Protein AF-V6SQQ5-F1 (afdb_monomer)

Secondary structure (DSSP, 8-state):
----GGGS-------EEEEETTEEEEES-TTB---SPPEE-EEETTEEE--SSSS-EEEEEEE-SSEEEEEESSSSS--EEEEE-HHHHHHHHHHHTTT-SEEEPBTTB-PEESS-HHHHHHHHHGGG--S-EEEEEEEEEETTTTEEEEEEEEE--S-HHHHHHHHHHHHT-GGGEE-TT-TT-SEEEEEEEEEEEE-SS-EEEEEEE-

Radius of gyration: 19.92 Å; Cα contacts (8 Å, |Δi|>4): 369; chains: 1; bounding box: 41×51×52 Å

Sequence (210 aa):
MKNDTFDKNINNSYLKFTFKGNNLHINNDPTIEDLQAPVLFTMKGKLAKTSRVSESGYMIEKISKDSLILSDSFNSGAKRYFFINNEILKNESLKKNDGKEILITTKYHTPVQRKSISNHVFDKIKNGMDGDFYIEGTIKLNLEEKKVETIILSDDLENKKKLAKITELINKTYDFWDVSGFEKFKIIELPFQLIGTKNEMIRGVRIAFF

Solvent-accessible surface area (backbone atoms only — not comparable to full-atom values): 12064 Å² total; per-residue (Å²): 133,84,78,68,77,87,69,73,75,73,82,69,81,49,75,46,80,46,79,55,90,53,29,38,36,77,42,60,50,63,44,53,60,82,83,60,83,54,47,53,39,48,79,57,88,53,32,42,29,51,46,93,89,49,90,35,35,38,30,54,77,45,78,57,94,57,36,39,33,37,30,45,54,51,93,80,84,56,55,75,47,85,44,67,40,59,69,58,54,31,50,52,53,50,61,78,42,60,97,40,50,61,41,76,41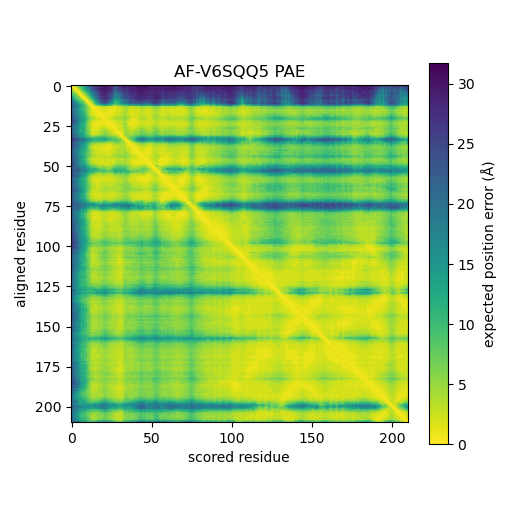,39,67,68,48,54,60,30,34,80,47,63,64,32,58,58,49,32,75,77,41,63,90,76,60,88,46,64,41,47,36,33,32,35,41,34,40,30,64,81,81,63,39,33,48,64,48,79,76,47,66,71,63,89,49,62,69,57,52,52,51,52,44,54,53,57,32,69,42,46,88,24,51,46,59,83,94,47,80,82,34,47,32,41,37,41,41,35,39,38,41,35,44,52,59,99,88,48,74,52,42,46,64,48,73,82

Foldseek 3Di:
DDPPPVPPDPPQPDWDWDDDPQFTQIDSALAADRPDGTQGFDDDPQFGQRDPPDSWGWGFPDDDPFWTWIWTPDDPPIDIDIDTDLVVVQVVQCVVQPPHQEREADSSRDWHFQDDLFVQLCVVCVVVCPFKKKWKWKWKQQPVVLWIAIGTPDIPDPDPVSVVVSRVSSRPCSVRTDCPPVVSHRIYIWIWMWIFHDDPPDTTIDIGTD

Nearest PDB structures (foldseek):
  8gdw-assembly1_BBB  TM=7.266E-01  e=3.117E+00  Synechocystis sp. PCC 6803
  6khj-assembly1_S  TM=5.522E-01  e=2.230E+00  Thermosynechococcus vestitus BP-1
  6hum-assembly1_S  TM=4.868E-01  e=6.810E+00  Thermosynechococcus vestitus BP-1

Mean predicted aligned error: 7.14 Å

Organism: NCBI:txid1341181

pLDDT: mean 86.9, std 14.4, range [26.92, 98.25]

Structure (mmCIF, N/CA/C/O backbone):
data_AF-V6SQQ5-F1
#
_entry.id   AF-V6SQQ5-F1
#
loop_
_atom_site.group_PDB
_atom_site.id
_atom_site.type_symbol
_atom_site.label_atom_id
_atom_site.label_alt_id
_atom_site.label_comp_id
_atom_site.label_asym_id
_atom_site.label_entity_id
_atom_site.label_seq_id
_atom_site.pdbx_PDB_ins_code
_atom_site.Cartn_x
_atom_site.Cartn_y
_atom_site.Cartn_z
_atom_site.occupancy
_atom_site.B_iso_or_equiv
_atom_site.auth_seq_id
_atom_site.auth_comp_id
_atom_site.auth_asym_id
_atom_site.auth_atom_id
_atom_site.pdbx_PDB_model_num
ATOM 1 N N . MET A 1 1 ? 17.555 28.704 4.042 1.00 33.00 1 MET A N 1
ATOM 2 C CA . MET A 1 1 ? 17.111 27.353 3.639 1.00 33.00 1 MET A CA 1
ATOM 3 C C . MET A 1 1 ? 15.972 26.963 4.559 1.00 33.00 1 MET A C 1
ATOM 5 O O . MET A 1 1 ? 16.208 26.792 5.746 1.00 33.00 1 MET A O 1
ATOM 9 N N . LYS A 1 2 ? 14.733 26.973 4.055 1.00 27.17 2 LYS A N 1
ATOM 10 C CA . LYS A 1 2 ? 13.571 26.488 4.807 1.00 27.17 2 LYS A CA 1
ATOM 11 C C . LYS A 1 2 ? 13.636 24.964 4.763 1.00 27.17 2 LYS A C 1
ATOM 13 O O . LYS A 1 2 ? 13.594 24.401 3.676 1.00 27.17 2 LYS A O 1
ATOM 18 N N . ASN A 1 3 ? 13.825 24.336 5.918 1.00 26.92 3 ASN A N 1
ATOM 19 C CA . ASN A 1 3 ? 13.622 22.902 6.061 1.00 26.92 3 ASN A CA 1
ATOM 20 C C . ASN A 1 3 ? 12.135 22.643 5.828 1.00 26.92 3 ASN A C 1
ATOM 22 O O . ASN A 1 3 ? 11.313 23.038 6.655 1.00 26.92 3 ASN A O 1
ATOM 26 N N . ASP A 1 4 ? 11.804 22.032 4.693 1.00 30.97 4 ASP A N 1
ATOM 27 C CA . ASP A 1 4 ? 10.494 21.437 4.475 1.00 30.97 4 ASP A CA 1
ATOM 28 C C . ASP A 1 4 ? 10.287 20.369 5.552 1.00 30.97 4 ASP A C 1
ATOM 30 O O . ASP A 1 4 ? 10.851 19.278 5.521 1.00 30.97 4 ASP A O 1
ATOM 34 N N . THR A 1 5 ? 9.465 20.694 6.544 1.00 35.97 5 THR A N 1
ATOM 35 C CA . THR A 1 5 ? 9.037 19.798 7.626 1.00 35.97 5 THR A CA 1
ATOM 36 C C . THR A 1 5 ? 8.183 18.620 7.138 1.00 35.97 5 THR A C 1
ATOM 38 O O . THR A 1 5 ? 7.781 17.788 7.948 1.00 35.97 5 THR A O 1
ATOM 41 N N . PHE A 1 6 ? 7.961 18.496 5.823 1.00 39.19 6 PHE A N 1
ATOM 42 C CA . PHE A 1 6 ? 7.354 17.328 5.178 1.00 39.19 6 PHE A CA 1
ATOM 43 C C . PHE A 1 6 ? 8.230 16.065 5.240 1.00 39.19 6 PHE A C 1
ATOM 45 O O . PHE A 1 6 ? 7.717 14.969 5.019 1.00 39.19 6 PHE A O 1
ATOM 52 N N . ASP A 1 7 ? 9.514 16.211 5.582 1.00 37.34 7 ASP A N 1
ATOM 53 C CA . ASP A 1 7 ? 10.514 15.138 5.595 1.00 37.34 7 ASP A CA 1
ATOM 54 C C . ASP A 1 7 ? 10.819 14.585 7.000 1.00 37.34 7 ASP A C 1
ATOM 56 O O . ASP A 1 7 ? 11.887 14.025 7.256 1.00 37.34 7 ASP A O 1
ATOM 60 N N . LYS A 1 8 ? 9.877 14.691 7.949 1.00 36.28 8 LYS A N 1
ATOM 61 C CA . LYS A 1 8 ? 9.947 13.877 9.174 1.00 36.28 8 LYS A CA 1
ATOM 62 C C . LYS A 1 8 ? 9.665 12.404 8.832 1.00 36.28 8 LYS A C 1
ATOM 64 O O . LYS A 1 8 ? 8.557 11.916 8.995 1.00 36.28 8 LYS A O 1
ATOM 69 N N . ASN A 1 9 ? 10.707 11.722 8.353 1.00 37.34 9 ASN A N 1
ATOM 70 C CA . ASN A 1 9 ? 10.999 10.293 8.511 1.00 37.34 9 ASN A CA 1
ATOM 71 C C . ASN A 1 9 ? 9.854 9.283 8.290 1.00 37.34 9 ASN A C 1
ATOM 73 O O . ASN A 1 9 ? 9.796 8.266 8.978 1.00 37.34 9 ASN A O 1
ATOM 77 N N . ILE A 1 10 ? 9.017 9.462 7.267 1.00 44.12 10 ILE A N 1
ATOM 78 C CA . ILE A 1 10 ? 8.386 8.294 6.638 1.00 44.12 10 ILE A CA 1
ATOM 79 C C . ILE A 1 10 ? 9.438 7.742 5.684 1.00 44.12 10 ILE A C 1
ATOM 81 O O . ILE A 1 10 ? 9.703 8.331 4.637 1.00 44.12 10 ILE A O 1
ATOM 85 N N . ASN A 1 11 ? 10.098 6.656 6.077 1.00 45.03 11 ASN A N 1
ATOM 86 C CA . ASN A 1 11 ? 11.175 6.029 5.317 1.00 45.03 11 ASN A CA 1
ATOM 87 C C . ASN A 1 11 ? 10.617 5.423 4.008 1.00 45.03 11 ASN A C 1
ATOM 89 O O . ASN A 1 11 ? 10.383 4.218 3.904 1.00 45.03 11 ASN A O 1
ATOM 93 N N . ASN A 1 12 ? 10.387 6.285 3.009 1.00 52.94 12 ASN A N 1
ATOM 94 C CA . ASN A 1 12 ? 9.776 6.034 1.698 1.00 52.94 12 ASN A CA 1
ATOM 95 C C . ASN A 1 12 ? 10.715 5.240 0.761 1.00 52.94 12 ASN A C 1
ATOM 97 O O . ASN A 1 12 ? 10.879 5.538 -0.418 1.00 52.94 12 ASN A O 1
ATOM 101 N N . SER A 1 13 ? 11.352 4.193 1.283 1.00 68.06 13 SER A N 1
ATOM 102 C CA . SER A 1 13 ? 12.234 3.290 0.531 1.00 68.06 13 SER A CA 1
ATOM 103 C C . SER A 1 13 ? 11.472 2.312 -0.375 1.00 68.06 13 SER A C 1
ATOM 105 O O . SER A 1 13 ? 12.064 1.366 -0.896 1.00 68.06 13 SER A O 1
ATOM 107 N N . TYR A 1 14 ? 10.155 2.477 -0.527 1.00 81.81 14 TYR A N 1
ATOM 108 C CA . TYR A 1 14 ? 9.356 1.684 -1.449 1.00 81.81 14 TYR A CA 1
ATOM 109 C C . TYR A 1 14 ? 9.334 2.354 -2.822 1.00 81.81 14 TYR A C 1
ATOM 111 O O . TYR A 1 14 ? 8.895 3.490 -2.974 1.00 81.81 14 TYR A O 1
ATOM 119 N N . LEU A 1 15 ? 9.809 1.626 -3.828 1.00 87.50 15 LEU A N 1
ATOM 120 C CA . LEU A 1 15 ? 9.700 2.001 -5.227 1.00 87.50 15 LEU A CA 1
ATOM 121 C C . LEU A 1 15 ? 9.403 0.739 -6.026 1.00 87.50 15 LEU A C 1
ATOM 123 O O . LEU A 1 15 ? 10.188 -0.210 -6.010 1.00 87.50 15 LEU A O 1
ATOM 127 N N . LYS A 1 16 ? 8.283 0.733 -6.740 1.00 89.38 16 LYS A N 1
ATOM 128 C CA . LYS A 1 16 ? 7.869 -0.375 -7.597 1.00 89.38 16 LYS A CA 1
ATOM 129 C C . LYS A 1 16 ? 7.725 0.108 -9.027 1.00 89.38 16 LYS A C 1
ATOM 131 O O . LYS A 1 16 ? 6.984 1.049 -9.298 1.00 89.38 16 LYS A O 1
ATOM 136 N N . PHE A 1 17 ? 8.422 -0.568 -9.934 1.00 92.12 17 PHE A N 1
ATOM 137 C CA . PHE A 1 17 ? 8.264 -0.401 -11.374 1.00 92.12 17 PHE A CA 1
ATOM 138 C C . PHE A 1 17 ? 7.476 -1.593 -11.911 1.00 92.12 17 PHE A C 1
ATOM 140 O O . PHE A 1 17 ? 7.867 -2.742 -11.702 1.00 92.12 17 PHE A O 1
ATOM 147 N N . THR A 1 18 ? 6.375 -1.325 -12.610 1.00 91.50 18 THR A N 1
ATOM 148 C CA . THR A 1 18 ? 5.572 -2.359 -13.269 1.00 91.50 18 THR A CA 1
ATOM 149 C C . THR A 1 18 ? 5.465 -2.045 -14.754 1.00 91.50 18 THR A C 1
ATOM 151 O O . THR A 1 18 ? 4.825 -1.071 -15.144 1.00 91.50 18 THR A O 1
ATOM 154 N N . PHE A 1 19 ? 6.076 -2.882 -15.588 1.00 90.56 19 PHE A N 1
ATOM 155 C CA . PHE A 1 19 ? 5.985 -2.786 -17.043 1.00 90.56 19 PHE A CA 1
ATOM 156 C C . PHE A 1 19 ? 4.799 -3.636 -17.532 1.00 90.56 19 PHE A C 1
ATOM 158 O O . PHE A 1 19 ? 4.778 -4.847 -17.312 1.00 90.56 19 PHE A O 1
ATOM 165 N N . LYS A 1 20 ? 3.799 -3.015 -18.173 1.00 91.00 20 LYS A N 1
ATOM 166 C CA . LYS A 1 20 ? 2.602 -3.673 -18.736 1.00 91.00 20 LYS A CA 1
ATOM 167 C C . LYS A 1 20 ? 2.359 -3.176 -20.160 1.00 91.00 20 LYS A C 1
ATOM 169 O O . LYS A 1 20 ? 1.910 -2.050 -20.363 1.00 91.00 20 LYS A O 1
ATOM 174 N N . GLY A 1 21 ? 2.653 -4.004 -21.162 1.00 90.94 21 GLY A N 1
ATOM 175 C CA . GLY A 1 21 ? 2.642 -3.555 -22.559 1.00 90.94 21 GLY A CA 1
ATOM 176 C C . GLY A 1 21 ? 3.612 -2.384 -22.752 1.00 90.94 21 GLY A C 1
ATOM 177 O O . GLY A 1 21 ? 4.768 -2.487 -22.353 1.00 90.94 21 GLY A O 1
ATOM 178 N N . ASN A 1 22 ? 3.124 -1.262 -23.289 1.00 92.44 22 ASN A N 1
ATOM 179 C CA . ASN A 1 22 ? 3.910 -0.033 -23.489 1.00 92.44 22 ASN A CA 1
ATOM 180 C C . ASN A 1 22 ? 3.782 0.972 -22.328 1.00 92.44 22 ASN A C 1
ATOM 182 O O . ASN A 1 22 ? 4.084 2.152 -22.495 1.00 92.44 22 ASN A O 1
ATOM 186 N N . ASN A 1 23 ? 3.301 0.527 -21.166 1.00 93.88 23 ASN A N 1
ATOM 187 C CA . ASN A 1 23 ? 3.081 1.362 -19.989 1.00 93.88 23 ASN A CA 1
ATOM 188 C C . ASN A 1 23 ? 4.039 0.980 -18.858 1.00 93.88 23 ASN A C 1
ATOM 190 O O . ASN A 1 23 ? 4.115 -0.186 -18.463 1.00 93.88 23 ASN A O 1
ATOM 194 N N . LEU A 1 24 ? 4.747 1.971 -18.321 1.00 92.56 24 LEU A N 1
ATOM 195 C CA . LEU A 1 24 ? 5.539 1.876 -17.102 1.00 92.56 24 LEU A CA 1
ATOM 196 C C . LEU A 1 24 ? 4.769 2.552 -15.966 1.00 92.56 24 LEU A C 1
ATOM 198 O O . LEU A 1 24 ? 4.594 3.770 -15.953 1.00 92.56 24 LEU A O 1
ATOM 202 N N . HIS A 1 25 ? 4.329 1.756 -15.000 1.00 91.12 25 HIS A N 1
ATOM 203 C CA . HIS A 1 25 ? 3.725 2.242 -13.765 1.00 91.12 25 HIS A CA 1
ATOM 204 C C . HIS A 1 25 ? 4.806 2.369 -12.691 1.00 91.12 25 HIS A C 1
ATOM 206 O O . HIS A 1 25 ? 5.577 1.428 -12.475 1.00 91.12 25 HIS A O 1
ATOM 212 N N . ILE A 1 26 ? 4.863 3.527 -12.034 1.00 89.06 26 ILE A N 1
ATOM 213 C CA . ILE A 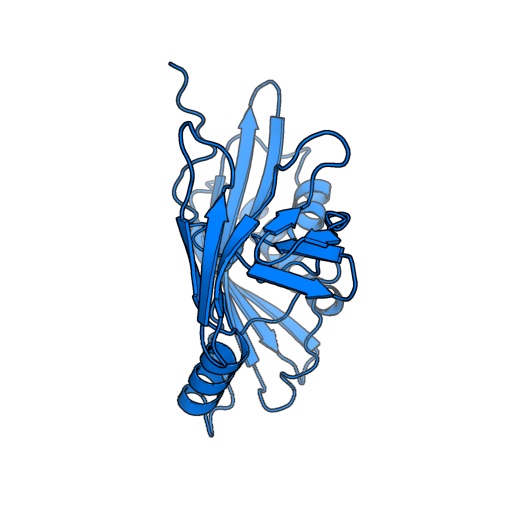1 26 ? 5.809 3.823 -10.958 1.00 89.06 26 ILE A CA 1
ATOM 214 C C . ILE A 1 26 ? 5.002 4.109 -9.698 1.00 89.06 26 ILE A C 1
ATOM 216 O O . ILE A 1 26 ? 4.221 5.058 -9.669 1.00 89.06 26 ILE A O 1
ATOM 220 N N . ASN A 1 27 ? 5.215 3.305 -8.660 1.00 86.88 27 ASN A N 1
ATOM 221 C CA . ASN A 1 27 ? 4.524 3.447 -7.386 1.00 86.88 27 ASN A CA 1
ATOM 222 C C . ASN A 1 27 ? 5.523 3.604 -6.233 1.00 86.88 27 ASN A C 1
ATOM 224 O O . ASN A 1 27 ? 6.541 2.910 -6.185 1.00 86.88 27 ASN A O 1
ATOM 228 N N . ASN A 1 28 ? 5.223 4.521 -5.319 1.00 85.00 28 ASN A N 1
ATOM 229 C CA . ASN A 1 28 ? 6.003 4.828 -4.124 1.00 85.00 28 ASN A CA 1
ATOM 230 C C . ASN A 1 28 ? 5.219 4.613 -2.814 1.00 85.00 28 ASN A C 1
ATOM 232 O O . ASN A 1 28 ? 5.774 4.840 -1.742 1.00 85.00 28 ASN A O 1
ATOM 236 N N . ASP A 1 29 ? 3.972 4.139 -2.893 1.00 83.19 29 ASP A N 1
ATOM 237 C CA . ASP A 1 29 ? 3.142 3.773 -1.749 1.00 83.19 29 ASP A CA 1
ATOM 238 C C . ASP A 1 29 ? 2.637 2.328 -1.918 1.00 83.19 29 ASP A C 1
ATOM 240 O O . ASP A 1 29 ? 1.894 2.031 -2.859 1.00 83.19 29 ASP A O 1
ATOM 244 N N . PRO A 1 30 ? 3.024 1.401 -1.026 1.00 83.69 30 PRO A N 1
ATOM 245 C CA . PRO A 1 30 ? 2.656 -0.006 -1.155 1.00 83.69 30 PRO A CA 1
ATOM 246 C C . PRO A 1 30 ? 1.162 -0.274 -0.933 1.00 83.69 30 PRO A C 1
ATOM 248 O O . PRO A 1 30 ? 0.694 -1.366 -1.248 1.00 83.69 30 PRO A O 1
ATOM 251 N N . THR A 1 31 ? 0.418 0.699 -0.402 1.00 84.19 31 THR A N 1
ATOM 252 C CA . THR A 1 31 ? -1.006 0.576 -0.073 1.00 84.19 31 THR A CA 1
ATOM 253 C C . THR A 1 31 ? -1.915 1.295 -1.054 1.00 84.19 31 THR A C 1
ATOM 255 O O . THR A 1 31 ? -3.114 1.358 -0.820 1.00 84.19 31 THR A O 1
ATOM 258 N N . ILE A 1 32 ? -1.394 1.849 -2.145 1.00 79.88 32 ILE A N 1
ATOM 259 C CA . ILE A 1 32 ? -2.198 2.547 -3.148 1.00 79.88 32 ILE A CA 1
ATOM 260 C C . ILE A 1 32 ? -2.151 1.760 -4.456 1.00 79.88 32 ILE A C 1
ATOM 262 O O . ILE A 1 32 ? -1.079 1.399 -4.943 1.00 79.88 32 ILE A O 1
ATOM 266 N N . GLU A 1 33 ? -3.320 1.500 -5.039 1.00 69.38 33 GLU A N 1
ATOM 267 C CA . GLU A 1 33 ? -3.422 0.941 -6.386 1.00 69.38 33 GLU A CA 1
ATOM 268 C C . GLU A 1 33 ? -3.059 2.025 -7.413 1.00 69.38 33 GLU A C 1
ATOM 270 O O . GLU A 1 33 ? -3.632 3.102 -7.338 1.00 69.38 33 GLU A O 1
ATOM 275 N N . ASP A 1 34 ? -2.090 1.764 -8.308 1.00 61.78 34 ASP A N 1
ATOM 276 C CA . ASP A 1 34 ? -1.475 2.692 -9.289 1.00 61.78 34 ASP A CA 1
ATOM 277 C C . ASP A 1 34 ? -2.367 3.896 -9.698 1.00 61.78 34 ASP A C 1
ATOM 279 O O . ASP A 1 34 ? -3.004 3.890 -10.751 1.00 61.78 34 ASP A O 1
ATOM 283 N N . LEU A 1 35 ? -2.393 4.961 -8.881 1.00 58.66 35 LEU A N 1
ATOM 284 C CA . LEU A 1 35 ? -3.241 6.145 -9.117 1.00 58.66 35 LEU A CA 1
ATOM 285 C C . LEU A 1 35 ? -2.650 7.093 -10.168 1.00 58.66 35 LEU A C 1
ATOM 287 O O . LEU A 1 35 ? -3.318 8.024 -10.619 1.00 58.66 35 LEU A O 1
ATOM 291 N N . GLN A 1 36 ? -1.383 6.898 -10.530 1.00 69.88 36 GLN A N 1
ATOM 292 C CA . GLN A 1 36 ? -0.689 7.739 -11.495 1.00 69.88 36 GLN A CA 1
ATOM 293 C C . GLN A 1 36 ? -0.860 7.180 -12.905 1.00 69.88 36 GLN A C 1
ATOM 295 O O . GLN A 1 36 ? -0.712 5.978 -13.137 1.00 69.88 36 GLN A O 1
ATOM 300 N N . ALA A 1 37 ? -1.134 8.075 -13.859 1.00 83.69 37 ALA A N 1
ATOM 301 C CA . ALA A 1 37 ? -1.133 7.720 -15.270 1.00 83.69 37 ALA A CA 1
ATOM 302 C C . ALA A 1 37 ? 0.228 7.098 -15.629 1.00 83.69 37 ALA A C 1
ATOM 304 O O . ALA A 1 37 ? 1.265 7.673 -15.281 1.00 83.69 37 ALA A O 1
ATOM 305 N N . PRO A 1 38 ? 0.251 5.933 -16.297 1.00 90.69 38 PRO A N 1
ATOM 306 C CA . PRO A 1 38 ? 1.507 5.284 -16.617 1.00 90.69 38 PRO A CA 1
ATOM 307 C C . PRO A 1 38 ? 2.347 6.141 -17.557 1.00 90.69 38 PRO A C 1
ATOM 309 O O . PRO A 1 38 ? 1.841 6.852 -18.428 1.00 90.69 38 PRO A O 1
ATOM 312 N N . VAL A 1 39 ? 3.660 6.001 -17.423 1.00 90.81 39 VAL A N 1
ATOM 313 C CA . VAL A 1 39 ? 4.613 6.566 -18.366 1.00 90.81 39 VAL A CA 1
ATOM 314 C C . VAL A 1 39 ? 4.645 5.664 -19.593 1.00 90.81 39 VAL A C 1
ATOM 316 O O . VAL A 1 39 ? 5.022 4.495 -19.510 1.00 90.81 39 VAL A O 1
ATOM 319 N N . LEU A 1 40 ? 4.253 6.202 -20.746 1.00 93.62 40 LEU A N 1
ATOM 320 C CA . LEU A 1 40 ? 4.413 5.489 -22.009 1.00 93.62 40 LEU A CA 1
ATOM 321 C C . LEU A 1 40 ? 5.899 5.260 -22.280 1.00 93.62 40 LEU A C 1
ATOM 323 O O . LEU A 1 40 ? 6.703 6.187 -22.174 1.00 93.62 40 LEU A O 1
ATOM 327 N N . PHE A 1 41 ? 6.255 4.043 -22.674 1.00 94.31 41 PHE A N 1
ATOM 328 C CA . PHE A 1 41 ? 7.614 3.724 -23.078 1.00 94.31 41 PHE A CA 1
ATOM 329 C C . PHE A 1 41 ? 7.646 2.887 -24.354 1.00 94.31 41 PHE A C 1
ATOM 331 O O . PHE A 1 41 ? 6.688 2.209 -24.722 1.00 94.31 41 PHE A O 1
ATOM 338 N N . THR A 1 42 ? 8.784 2.945 -25.035 1.00 94.19 42 THR A N 1
ATOM 339 C CA . THR A 1 42 ? 9.114 2.076 -26.166 1.00 94.19 42 THR A CA 1
ATOM 340 C C . THR A 1 42 ? 10.490 1.469 -25.945 1.00 94.19 42 THR A C 1
ATOM 342 O O . THR A 1 42 ? 11.345 2.066 -25.290 1.00 94.19 42 THR A O 1
ATOM 345 N N . MET A 1 43 ? 10.714 0.272 -26.479 1.00 93.00 43 MET A N 1
ATOM 346 C CA . MET A 1 43 ? 12.012 -0.388 -26.379 1.00 93.00 43 MET A CA 1
ATOM 347 C C . MET A 1 43 ? 12.888 -0.044 -27.580 1.00 93.00 43 MET A C 1
ATOM 349 O O . MET A 1 43 ? 12.469 -0.195 -28.727 1.00 93.00 43 MET A O 1
ATOM 353 N N . LYS A 1 44 ? 14.132 0.359 -27.316 1.00 91.81 44 LYS A N 1
ATOM 354 C CA . LYS A 1 44 ? 15.190 0.519 -28.319 1.00 91.81 44 LYS A CA 1
ATOM 355 C C . LYS A 1 44 ? 16.451 -0.189 -27.833 1.00 91.81 44 LYS A C 1
ATOM 357 O O . LYS A 1 44 ? 17.266 0.370 -27.100 1.00 91.81 44 LYS A O 1
ATOM 362 N N . GLY A 1 45 ? 16.590 -1.460 -28.203 1.00 91.62 45 GLY A N 1
ATOM 363 C CA . GLY A 1 45 ? 17.619 -2.328 -27.630 1.00 91.62 45 GLY A CA 1
ATOM 364 C C . GLY A 1 45 ? 17.439 -2.446 -26.114 1.00 91.62 45 GLY A C 1
ATOM 365 O O . GLY A 1 45 ? 16.388 -2.876 -25.650 1.00 91.62 45 GLY A O 1
ATOM 366 N N . LYS A 1 46 ? 18.453 -2.033 -25.345 1.00 92.94 46 LYS A N 1
ATOM 367 C CA . LYS A 1 46 ? 18.414 -2.021 -23.872 1.00 92.94 46 LYS A CA 1
ATOM 368 C C . LYS A 1 46 ? 17.776 -0.762 -23.273 1.00 92.94 46 LYS A C 1
ATOM 370 O O . LYS A 1 46 ? 17.601 -0.706 -22.063 1.00 92.94 46 LYS A O 1
ATOM 375 N N . LEU A 1 47 ? 17.424 0.238 -24.080 1.00 93.25 47 LEU A N 1
ATOM 376 C CA . LEU A 1 47 ? 16.797 1.466 -23.597 1.00 93.25 47 LEU A CA 1
ATOM 377 C C . LEU A 1 47 ? 15.270 1.316 -23.566 1.00 93.25 47 LEU A C 1
ATOM 379 O O . LEU A 1 47 ? 14.641 1.174 -24.616 1.00 93.25 47 LEU A O 1
ATOM 383 N N . ALA A 1 48 ? 14.675 1.414 -22.378 1.00 93.88 48 ALA A N 1
ATOM 384 C CA . ALA A 1 48 ? 13.254 1.695 -22.198 1.00 93.88 48 ALA A CA 1
ATOM 385 C C . ALA A 1 48 ? 13.047 3.213 -22.301 1.00 93.88 48 ALA A C 1
ATOM 387 O O . ALA A 1 48 ? 13.154 3.948 -21.317 1.00 93.88 48 ALA A O 1
ATOM 388 N N . LYS A 1 49 ? 12.821 3.690 -23.526 1.00 93.56 49 LYS A N 1
ATOM 389 C CA . LYS A 1 49 ? 12.689 5.110 -23.860 1.00 93.56 49 LYS A CA 1
ATOM 390 C C . LYS A 1 49 ? 11.320 5.616 -23.421 1.00 93.56 49 LYS A C 1
ATOM 392 O O . LYS A 1 49 ? 10.306 5.164 -23.948 1.00 93.56 49 LYS A O 1
ATOM 397 N N . THR A 1 50 ? 11.305 6.569 -22.495 1.00 91.06 50 THR A N 1
ATOM 398 C CA . THR A 1 50 ? 10.084 7.176 -21.935 1.00 91.06 50 THR A CA 1
ATOM 399 C C . THR A 1 50 ? 9.812 8.575 -22.489 1.00 91.06 50 THR A C 1
ATOM 401 O O . THR A 1 50 ? 8.685 9.062 -22.437 1.00 91.06 50 THR A O 1
ATOM 404 N N . SER A 1 51 ? 10.824 9.233 -23.064 1.00 85.12 51 SER A N 1
ATOM 405 C CA . SER A 1 51 ? 10.657 10.519 -23.744 1.00 85.12 51 SER A CA 1
ATOM 406 C C . SER A 1 51 ? 10.280 10.344 -25.209 1.00 85.12 51 SER A C 1
ATOM 408 O O . SER A 1 51 ? 10.781 9.462 -25.906 1.00 85.12 51 SER A O 1
ATOM 410 N N . ARG A 1 52 ? 9.427 11.240 -25.712 1.00 78.12 52 ARG A N 1
ATOM 411 C CA . ARG A 1 52 ? 9.071 11.289 -27.137 1.00 78.12 52 ARG A CA 1
ATOM 412 C C . ARG A 1 52 ? 10.161 11.937 -27.995 1.00 78.12 52 ARG A C 1
ATOM 414 O O . ARG A 1 52 ? 10.345 11.533 -29.137 1.00 78.12 52 ARG A O 1
ATOM 421 N N . VAL A 1 53 ? 10.878 12.921 -27.450 1.00 71.62 53 VAL A N 1
ATOM 422 C CA . VAL A 1 53 ? 11.749 13.836 -28.217 1.00 71.62 53 VAL A CA 1
ATOM 423 C C . VAL A 1 53 ? 13.241 13.549 -28.065 1.00 71.62 53 VAL A C 1
ATOM 425 O O . VAL A 1 53 ? 14.027 13.889 -28.941 1.00 71.62 53 VAL A O 1
ATOM 428 N N . SER A 1 54 ? 13.639 12.891 -26.980 1.00 77.88 54 SER A N 1
ATOM 429 C CA . SER A 1 54 ? 15.033 12.584 -26.652 1.00 77.88 54 SER A CA 1
ATOM 430 C C . SER A 1 54 ? 15.217 11.087 -26.444 1.00 77.88 54 SER A C 1
ATOM 432 O O . SER A 1 54 ? 14.276 10.376 -26.100 1.00 77.88 54 SER A O 1
ATOM 434 N N . GLU A 1 55 ? 16.445 10.594 -26.588 1.00 80.81 55 GLU A N 1
ATOM 435 C CA . GLU A 1 55 ? 16.826 9.226 -26.204 1.00 80.81 55 GLU A CA 1
ATOM 436 C C . GLU A 1 55 ? 16.996 9.109 -24.676 1.00 80.81 55 GLU A C 1
ATOM 438 O O . GLU A 1 55 ? 17.989 8.590 -24.168 1.00 80.81 55 GLU A O 1
ATOM 443 N N . SER A 1 56 ? 16.023 9.643 -23.931 1.00 86.75 56 SER A N 1
ATOM 444 C CA . SER A 1 56 ? 15.991 9.594 -22.475 1.00 86.75 56 SER A CA 1
ATOM 445 C C . SER A 1 56 ? 14.991 8.553 -21.978 1.00 86.75 56 SER A C 1
ATOM 447 O O . SER A 1 56 ? 13.876 8.422 -22.497 1.00 86.75 56 SER A O 1
ATOM 449 N N . GLY A 1 57 ? 15.401 7.819 -20.954 1.00 90.88 57 GLY A N 1
ATOM 450 C CA . GLY A 1 57 ? 14.618 6.780 -20.309 1.00 90.88 57 GLY A CA 1
ATOM 451 C C . GLY A 1 57 ? 15.498 5.955 -19.383 1.00 90.88 57 GLY A C 1
ATOM 452 O O . GLY A 1 57 ? 16.448 6.479 -18.801 1.00 90.88 57 GLY A O 1
ATOM 453 N N . TYR A 1 58 ? 15.197 4.665 -19.286 1.00 93.25 58 TYR A N 1
ATOM 454 C CA . TYR A 1 58 ? 15.917 3.740 -18.416 1.00 93.25 58 TYR A CA 1
ATOM 455 C C . TYR A 1 58 ? 16.722 2.739 -19.238 1.00 93.25 58 TYR A C 1
ATOM 457 O O . TYR A 1 58 ? 16.171 2.005 -20.059 1.00 93.25 58 TYR A O 1
ATOM 465 N N . MET A 1 59 ? 18.031 2.697 -19.018 1.00 93.56 59 MET A N 1
ATOM 466 C CA . MET A 1 59 ? 18.907 1.685 -19.586 1.00 93.56 59 MET A CA 1
ATOM 467 C C . MET A 1 59 ? 18.816 0.403 -18.759 1.00 93.56 59 MET A C 1
ATOM 469 O O . MET A 1 59 ? 19.076 0.410 -17.558 1.00 93.56 59 MET A O 1
ATOM 473 N N . ILE A 1 60 ? 18.471 -0.708 -19.404 1.00 94.69 60 ILE A N 1
ATOM 474 C CA . ILE A 1 60 ? 18.465 -2.036 -18.794 1.00 94.69 60 ILE A CA 1
ATOM 475 C C . ILE A 1 60 ? 19.889 -2.578 -18.813 1.00 94.69 60 ILE A C 1
ATOM 477 O O . ILE A 1 60 ? 20.405 -3.004 -19.847 1.00 94.69 60 ILE A O 1
ATOM 481 N N . GLU A 1 61 ? 20.525 -2.597 -17.651 1.00 94.44 61 GLU A N 1
ATOM 482 C CA . GLU A 1 61 ? 21.879 -3.128 -17.515 1.00 94.44 61 GLU A CA 1
ATOM 483 C C . GLU A 1 61 ? 21.862 -4.644 -17.335 1.00 94.44 61 GLU A C 1
ATOM 485 O O . GLU A 1 61 ? 22.634 -5.366 -17.973 1.00 94.44 61 GLU A O 1
ATOM 490 N N . LYS A 1 62 ? 20.949 -5.125 -16.484 1.00 95.25 62 LYS A N 1
ATOM 491 C CA . LYS A 1 62 ? 20.770 -6.540 -16.161 1.00 95.25 62 LYS A CA 1
ATOM 492 C C . LYS A 1 62 ? 19.299 -6.835 -15.912 1.00 95.25 62 LYS A C 1
ATOM 494 O O . LYS A 1 62 ? 18.637 -6.100 -15.187 1.00 95.25 62 LYS A O 1
ATOM 499 N N . ILE A 1 63 ? 18.826 -7.948 -16.459 1.00 94.50 63 ILE A N 1
ATOM 500 C CA . ILE A 1 63 ? 17.517 -8.521 -16.157 1.00 94.50 63 ILE A CA 1
ATOM 501 C C . ILE A 1 63 ? 17.689 -10.013 -15.881 1.00 94.50 63 ILE A C 1
ATOM 503 O O . ILE A 1 63 ? 18.375 -10.719 -16.622 1.00 94.50 63 ILE A O 1
ATOM 507 N N . SER A 1 64 ? 17.102 -10.482 -14.790 1.00 94.56 64 SER A N 1
ATOM 508 C CA . SER A 1 64 ? 17.036 -11.892 -14.418 1.00 94.56 64 SER A CA 1
ATOM 509 C C . SER A 1 64 ? 15.647 -12.212 -13.870 1.00 94.56 64 SER A C 1
ATOM 511 O O . SER A 1 64 ? 14.792 -11.337 -13.745 1.00 94.56 64 SER A O 1
ATOM 513 N N . LYS A 1 65 ? 15.397 -13.484 -13.547 1.00 91.81 65 LYS A N 1
ATOM 514 C CA . LYS A 1 65 ? 14.114 -13.919 -12.970 1.00 91.81 65 LYS A CA 1
ATOM 515 C C . LYS A 1 65 ? 13.787 -13.195 -11.654 1.00 91.81 65 LYS A C 1
ATOM 517 O O . LYS A 1 65 ? 12.620 -12.978 -11.333 1.00 91.81 65 LYS A O 1
ATOM 522 N N . ASP A 1 66 ? 14.818 -12.859 -10.893 1.00 94.19 66 ASP A N 1
ATOM 523 C CA . ASP A 1 66 ? 14.765 -12.340 -9.531 1.00 94.19 66 ASP A CA 1
ATOM 524 C C . ASP A 1 66 ? 15.105 -10.852 -9.409 1.00 94.19 66 ASP A C 1
ATOM 526 O O . ASP A 1 66 ? 14.732 -10.242 -8.408 1.00 94.19 66 ASP A O 1
ATOM 530 N N . SER A 1 67 ? 15.774 -10.249 -10.397 1.00 94.44 67 SER A N 1
ATOM 531 C CA . SER A 1 67 ? 16.264 -8.874 -10.282 1.00 94.44 67 SER A CA 1
ATOM 532 C C . SER A 1 67 ? 16.241 -8.094 -11.594 1.00 94.44 67 SER A C 1
ATOM 534 O O . SER A 1 67 ? 16.317 -8.656 -12.690 1.00 94.44 67 SER A O 1
ATOM 536 N N . LEU A 1 68 ? 16.179 -6.771 -11.465 1.00 95.75 68 LEU A N 1
ATOM 537 C CA . LEU A 1 68 ? 16.313 -5.822 -12.564 1.00 95.75 68 LEU A CA 1
ATOM 538 C C . LEU A 1 68 ? 17.230 -4.677 -12.121 1.00 95.75 68 LEU A C 1
ATOM 540 O O . LEU A 1 68 ? 17.004 -4.068 -11.077 1.00 95.75 68 LEU A O 1
ATOM 544 N N . ILE A 1 69 ? 18.252 -4.377 -12.922 1.00 95.69 69 ILE A N 1
ATOM 545 C CA . ILE A 1 69 ? 19.140 -3.231 -12.710 1.00 95.69 69 ILE A CA 1
ATOM 546 C C . ILE A 1 69 ? 18.920 -2.239 -13.843 1.00 95.69 69 ILE A C 1
ATOM 548 O O . ILE A 1 69 ? 19.132 -2.574 -15.015 1.00 95.69 69 ILE A O 1
ATOM 552 N N . LEU A 1 70 ? 18.501 -1.030 -13.472 1.00 94.50 70 LEU A N 1
ATOM 553 C CA . LEU A 1 70 ? 18.290 0.084 -14.389 1.00 94.50 70 LEU A CA 1
ATOM 554 C C . LEU A 1 70 ? 19.238 1.231 -14.059 1.00 94.50 70 LEU A C 1
ATOM 556 O O . LEU A 1 70 ? 19.537 1.469 -12.890 1.00 94.50 70 LEU A O 1
ATOM 560 N N . SER A 1 71 ? 19.628 1.994 -15.069 1.00 92.62 71 SER A N 1
ATOM 561 C CA . SER A 1 71 ? 20.205 3.326 -14.889 1.00 92.62 71 SER A CA 1
ATOM 562 C C . SER A 1 71 ? 19.458 4.364 -15.708 1.00 92.62 71 SER A C 1
ATOM 564 O O . SER A 1 71 ? 18.903 4.063 -16.766 1.00 92.62 71 SER A O 1
ATOM 566 N N . ASP A 1 72 ? 19.432 5.595 -15.214 1.00 90.25 72 ASP A N 1
ATOM 567 C CA . ASP A 1 72 ? 19.003 6.735 -16.015 1.00 90.25 72 ASP A CA 1
ATOM 568 C C . ASP A 1 72 ? 19.922 6.895 -17.236 1.00 90.25 72 ASP A C 1
ATOM 570 O O . ASP A 1 72 ? 21.144 6.802 -17.122 1.00 90.25 72 ASP A O 1
ATOM 574 N N . SER A 1 73 ? 19.354 7.159 -18.415 1.00 82.88 73 SER A N 1
ATOM 575 C CA . SER A 1 73 ? 20.138 7.243 -19.657 1.00 82.88 73 SER A CA 1
ATOM 576 C C . SER A 1 73 ? 20.788 8.612 -19.932 1.00 82.88 73 SER A C 1
ATOM 578 O O . SER A 1 73 ? 21.309 8.820 -21.027 1.00 82.88 73 SER A O 1
ATOM 580 N N . PHE A 1 74 ? 20.758 9.559 -18.985 1.00 79.12 74 PHE A N 1
ATOM 581 C CA . PHE A 1 74 ? 21.341 10.903 -19.132 1.00 79.12 74 PHE A CA 1
ATOM 582 C C . PHE A 1 74 ? 22.635 11.078 -18.317 1.00 79.12 74 PHE A C 1
ATOM 584 O O . PHE A 1 74 ? 22.773 10.541 -17.227 1.00 79.12 74 PHE A O 1
ATOM 591 N N . ASN A 1 75 ? 23.590 11.858 -18.837 1.00 60.00 75 ASN A N 1
ATOM 592 C CA . ASN A 1 75 ? 24.976 11.881 -18.338 1.00 60.00 75 ASN A CA 1
ATOM 593 C C . ASN A 1 75 ? 25.195 12.578 -16.980 1.00 60.00 75 ASN A C 1
ATOM 595 O O . ASN A 1 75 ? 26.167 12.268 -16.296 1.00 60.00 75 ASN A O 1
ATOM 599 N N . SER A 1 76 ? 24.350 13.527 -16.571 1.00 59.91 76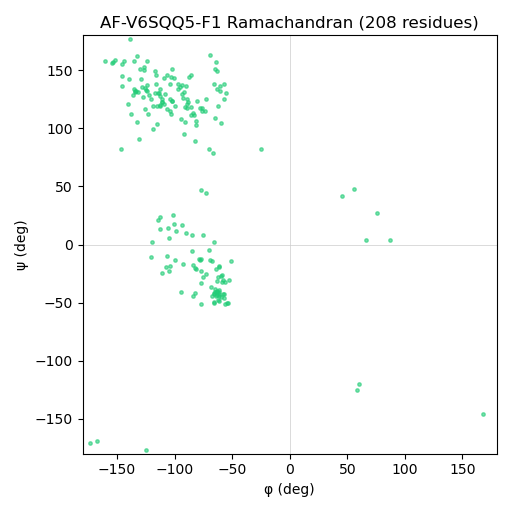 SER A N 1
ATOM 600 C CA . SER A 1 76 ? 24.540 14.281 -15.321 1.00 59.91 76 SER A CA 1
ATOM 601 C C . SER A 1 76 ? 23.593 13.795 -14.223 1.00 59.91 76 SER A C 1
ATOM 603 O O . SER A 1 76 ? 22.384 13.985 -14.336 1.00 59.91 76 SER A O 1
ATOM 605 N N . GLY A 1 77 ? 24.131 13.220 -13.143 1.00 61.28 77 GLY A N 1
ATOM 606 C CA . GLY A 1 77 ? 23.334 12.826 -11.972 1.00 61.28 77 GLY A CA 1
ATOM 607 C C . GLY A 1 77 ? 22.498 11.554 -12.156 1.00 61.28 77 GLY A C 1
ATOM 608 O O . GLY A 1 77 ? 21.468 11.416 -11.500 1.00 61.28 77 GLY A O 1
ATOM 609 N N . ALA A 1 78 ? 22.928 10.645 -13.039 1.00 79.06 78 ALA A N 1
ATOM 610 C CA . ALA A 1 78 ? 22.238 9.388 -13.311 1.00 79.06 78 ALA A CA 1
ATOM 611 C C . ALA A 1 78 ? 22.055 8.552 -12.038 1.00 79.06 78 ALA A C 1
ATOM 613 O O . ALA A 1 78 ? 23.028 8.230 -11.346 1.00 79.06 78 ALA A O 1
ATOM 614 N N . LYS A 1 79 ? 20.814 8.164 -11.739 1.00 88.19 79 LYS A N 1
ATOM 615 C CA . LYS A 1 79 ? 20.529 7.197 -10.681 1.00 88.19 79 LYS A CA 1
ATOM 616 C C . LYS A 1 79 ? 20.629 5.787 -11.236 1.00 88.19 79 LYS A C 1
ATOM 618 O O . LYS A 1 79 ? 20.277 5.515 -12.384 1.00 88.19 79 LYS A O 1
ATOM 623 N N . ARG A 1 80 ? 21.093 4.880 -10.382 1.00 91.62 80 ARG A N 1
ATOM 624 C CA . ARG A 1 80 ? 21.083 3.442 -10.631 1.00 91.62 80 ARG A CA 1
ATOM 625 C C . ARG A 1 80 ? 20.129 2.784 -9.649 1.00 91.62 80 ARG A C 1
ATOM 627 O O . ARG A 1 80 ? 20.203 3.033 -8.447 1.00 91.62 80 ARG A O 1
ATOM 634 N N . TYR A 1 81 ? 19.242 1.955 -10.170 1.00 93.00 81 TYR A N 1
ATOM 635 C CA . TYR A 1 81 ? 18.183 1.297 -9.427 1.00 93.00 81 TYR A CA 1
ATOM 636 C C . TYR A 1 81 ? 18.435 -0.204 -9.384 1.00 93.00 81 TYR A C 1
ATOM 638 O O . TYR A 1 81 ? 18.716 -0.822 -10.412 1.00 93.00 81 TYR A O 1
ATOM 646 N N . PHE A 1 82 ? 18.287 -0.785 -8.196 1.00 93.94 82 PHE A N 1
ATOM 647 C CA . PHE A 1 82 ? 18.386 -2.221 -7.962 1.00 93.94 82 PHE A CA 1
ATOM 648 C C . PHE A 1 82 ? 17.020 -2.725 -7.513 1.00 93.94 82 PHE A C 1
ATOM 650 O O . PHE A 1 82 ? 16.610 -2.503 -6.375 1.00 93.94 82 PHE A O 1
ATOM 657 N N . PHE A 1 83 ? 16.304 -3.376 -8.422 1.00 93.81 83 PHE A N 1
ATOM 658 C CA . PHE A 1 83 ? 14.986 -3.931 -8.154 1.00 93.81 83 PHE A CA 1
ATOM 659 C C . PHE A 1 83 ? 15.068 -5.433 -7.903 1.00 93.81 83 PHE A C 1
ATOM 661 O O . PHE A 1 83 ? 15.820 -6.152 -8.565 1.00 93.81 83 PHE A O 1
ATOM 668 N N . ILE A 1 84 ? 14.231 -5.895 -6.979 1.00 92.56 84 ILE A N 1
ATOM 669 C CA . ILE A 1 84 ? 13.976 -7.309 -6.701 1.00 92.56 84 ILE A CA 1
ATOM 670 C C . ILE A 1 84 ? 12.563 -7.630 -7.186 1.00 92.56 84 ILE A C 1
ATOM 672 O O . ILE A 1 84 ? 11.652 -6.809 -7.067 1.00 92.56 84 ILE A O 1
ATOM 676 N N . ASN A 1 85 ? 12.371 -8.828 -7.730 1.00 92.00 85 ASN A N 1
ATOM 677 C CA . ASN A 1 85 ? 11.057 -9.305 -8.131 1.00 92.00 85 ASN A CA 1
ATOM 678 C C . ASN A 1 85 ? 10.123 -9.408 -6.908 1.00 92.00 85 ASN A C 1
ATOM 680 O O . ASN A 1 85 ? 10.380 -10.174 -5.978 1.00 92.00 85 ASN A O 1
ATOM 684 N N . ASN A 1 86 ? 9.016 -8.660 -6.933 1.00 88.69 86 ASN A N 1
ATOM 685 C CA . ASN A 1 86 ? 8.057 -8.576 -5.830 1.00 88.69 86 ASN A CA 1
ATOM 686 C C . ASN A 1 86 ? 7.461 -9.938 -5.432 1.00 88.69 86 ASN A C 1
ATOM 688 O O . ASN A 1 86 ? 7.167 -10.154 -4.260 1.00 88.69 86 ASN A O 1
ATOM 692 N N . GLU A 1 87 ? 7.324 -10.875 -6.375 1.00 88.50 87 GLU A N 1
ATOM 693 C CA . GLU A 1 87 ? 6.811 -12.219 -6.082 1.00 88.50 87 GLU A CA 1
ATOM 694 C C . GLU A 1 87 ? 7.722 -12.995 -5.123 1.00 88.50 87 GLU A C 1
ATOM 696 O O . GLU A 1 87 ? 7.243 -13.790 -4.317 1.00 88.50 87 GLU A O 1
ATOM 701 N N . ILE A 1 88 ? 9.036 -12.752 -5.156 1.00 90.50 88 ILE A N 1
ATOM 702 C CA . ILE A 1 88 ? 9.977 -13.383 -4.220 1.00 90.50 88 ILE A CA 1
ATOM 703 C C . ILE A 1 88 ? 9.697 -12.886 -2.801 1.00 90.50 88 ILE A C 1
ATOM 705 O O . ILE A 1 88 ? 9.480 -13.694 -1.900 1.00 90.50 88 ILE A O 1
ATOM 709 N N . LEU A 1 89 ? 9.598 -11.566 -2.626 1.00 88.19 89 LEU A N 1
ATOM 710 C CA . LEU A 1 89 ? 9.339 -10.933 -1.329 1.00 88.19 89 LEU A CA 1
ATOM 711 C C . LEU A 1 89 ? 7.964 -11.327 -0.766 1.00 88.19 89 LEU A C 1
ATOM 713 O O . LEU A 1 89 ? 7.834 -11.616 0.427 1.00 88.19 89 LEU A O 1
ATOM 717 N N . LYS A 1 90 ? 6.944 -11.411 -1.629 1.00 87.38 90 LYS A N 1
ATOM 718 C CA . LYS A 1 90 ? 5.611 -11.897 -1.255 1.00 87.38 90 LYS A CA 1
ATOM 719 C C . LYS A 1 90 ? 5.664 -13.348 -0.774 1.00 87.38 90 LYS A C 1
ATOM 721 O O . LYS A 1 90 ? 5.145 -13.656 0.296 1.00 87.38 90 LYS A O 1
ATOM 726 N N . ASN A 1 91 ? 6.326 -14.233 -1.518 1.00 88.06 91 ASN A N 1
ATOM 727 C CA . ASN A 1 91 ? 6.446 -15.644 -1.150 1.00 88.06 91 ASN A CA 1
ATOM 728 C C . ASN A 1 91 ? 7.239 -15.852 0.146 1.00 88.06 91 ASN A C 1
ATOM 730 O O . ASN A 1 91 ? 6.871 -16.696 0.961 1.00 88.06 91 ASN A O 1
ATOM 734 N N . GLU A 1 92 ? 8.296 -15.075 0.377 1.00 88.94 92 GLU A N 1
ATOM 735 C CA . GLU A 1 92 ? 9.022 -15.085 1.649 1.00 88.94 92 GLU A CA 1
ATOM 736 C C . GLU A 1 92 ? 8.130 -14.660 2.819 1.00 88.94 92 GLU A C 1
ATOM 738 O O . GLU A 1 92 ? 8.126 -15.319 3.860 1.00 88.94 92 GLU A O 1
ATOM 743 N N . SER A 1 93 ? 7.335 -13.601 2.642 1.00 86.94 93 SER A N 1
ATOM 744 C CA . SER A 1 93 ? 6.357 -13.165 3.643 1.00 86.94 93 SER A CA 1
ATOM 745 C C . SER A 1 93 ? 5.300 -14.240 3.913 1.00 86.94 93 SER A C 1
ATOM 747 O O . SER A 1 93 ? 4.995 -14.533 5.070 1.00 86.94 93 SER A O 1
ATOM 749 N N . LEU A 1 94 ? 4.789 -14.898 2.867 1.00 87.00 94 LEU A N 1
ATOM 750 C CA . LEU A 1 94 ? 3.816 -15.982 3.004 1.00 87.00 94 LEU A CA 1
ATOM 751 C C . LEU A 1 94 ? 4.386 -17.184 3.761 1.00 87.00 94 LEU A C 1
ATOM 753 O O . LEU A 1 94 ? 3.680 -17.723 4.607 1.00 87.00 94 LEU A O 1
ATOM 757 N N . LYS A 1 95 ? 5.644 -17.567 3.502 1.00 88.62 95 LYS A N 1
ATOM 758 C CA . LYS A 1 95 ? 6.338 -18.650 4.221 1.00 88.62 95 LYS A C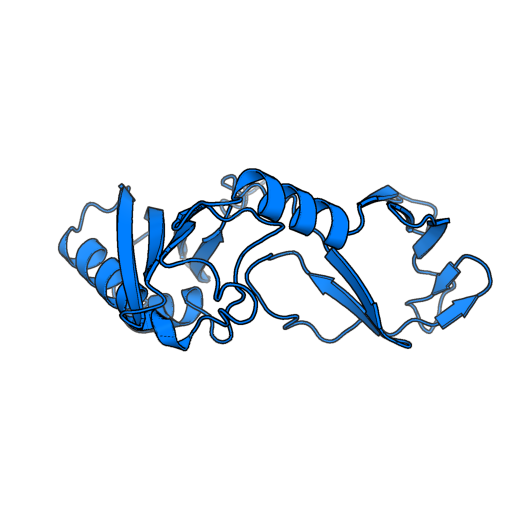A 1
ATOM 759 C C . LYS A 1 95 ? 6.572 -18.311 5.693 1.00 88.62 95 LYS A C 1
ATOM 761 O O . LYS A 1 95 ? 6.361 -19.152 6.556 1.00 88.62 95 LYS A O 1
ATOM 766 N N . LYS A 1 96 ? 6.970 -17.071 6.003 1.00 87.69 96 LYS A N 1
ATOM 767 C CA . LYS A 1 96 ? 7.160 -16.599 7.392 1.00 87.69 96 LYS A CA 1
ATOM 768 C C . LYS A 1 96 ? 5.865 -16.576 8.210 1.00 87.69 96 LYS A C 1
ATOM 770 O O . LYS A 1 96 ? 5.911 -16.542 9.443 1.00 87.69 96 LYS A O 1
ATOM 775 N N . ASN A 1 97 ? 4.725 -16.548 7.528 1.00 86.50 97 ASN A N 1
ATOM 776 C CA . ASN A 1 97 ? 3.397 -16.516 8.128 1.00 86.50 97 ASN A CA 1
ATOM 777 C C . ASN A 1 97 ? 2.596 -17.787 7.831 1.00 86.50 97 ASN A C 1
ATOM 779 O O . ASN A 1 97 ? 1.369 -17.769 7.892 1.00 86.50 97 ASN A O 1
ATOM 783 N N . ASP A 1 98 ? 3.275 -18.882 7.490 1.00 87.19 98 ASP A N 1
ATOM 784 C CA . ASP A 1 98 ? 2.609 -20.160 7.292 1.00 87.19 98 ASP A CA 1
ATOM 785 C C . ASP A 1 98 ? 2.020 -20.680 8.611 1.00 87.19 98 ASP A C 1
ATOM 787 O O . ASP A 1 98 ? 2.615 -20.517 9.677 1.00 87.19 98 ASP A O 1
ATOM 791 N N . GLY A 1 99 ? 0.806 -21.230 8.542 1.00 88.00 99 GLY A N 1
ATOM 792 C CA . GLY A 1 99 ? 0.036 -21.669 9.711 1.00 88.00 99 GLY A CA 1
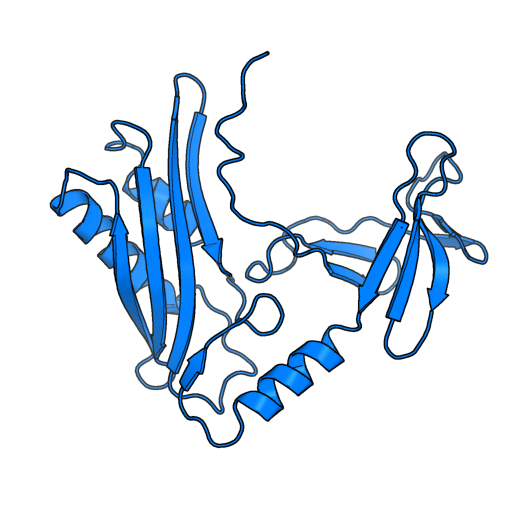ATOM 793 C C . GLY A 1 99 ? -0.433 -20.562 10.671 1.00 88.00 99 GLY A C 1
ATOM 794 O O . GLY A 1 99 ? -1.025 -20.882 11.700 1.00 88.00 99 GLY A O 1
ATOM 795 N N . LYS A 1 100 ? -0.194 -19.275 10.379 1.00 92.25 100 LYS A N 1
ATOM 796 C CA . LYS A 1 100 ? -0.644 -18.160 11.229 1.00 92.25 100 LYS A CA 1
ATOM 797 C C . LYS A 1 100 ? -1.996 -17.621 10.780 1.00 92.25 100 LYS A C 1
ATOM 799 O O . LYS A 1 100 ? -2.205 -17.362 9.599 1.00 92.25 100 LYS A O 1
ATOM 804 N N . GLU A 1 101 ? -2.869 -17.351 11.747 1.00 94.19 101 GLU A N 1
ATOM 805 C CA . GLU A 1 101 ? -4.155 -16.684 11.501 1.00 94.19 101 GLU A CA 1
ATOM 806 C C . GLU A 1 101 ? -4.019 -15.157 11.387 1.00 94.19 101 GLU A C 1
ATOM 808 O O . GLU A 1 101 ? -4.882 -14.504 10.802 1.00 94.19 101 GLU A O 1
ATOM 813 N N . ILE A 1 102 ? -2.938 -14.585 11.930 1.00 93.88 102 ILE A N 1
ATOM 814 C CA . ILE A 1 102 ? -2.666 -13.145 11.922 1.00 93.88 102 ILE A CA 1
ATOM 815 C C . ILE A 1 102 ? -1.480 -12.863 11.001 1.00 93.88 102 ILE A C 1
ATOM 817 O O . ILE A 1 102 ? -0.394 -13.421 11.184 1.00 93.88 102 ILE A O 1
ATOM 821 N N . LEU A 1 103 ? -1.684 -11.969 10.035 1.00 93.38 103 LEU A N 1
ATOM 822 C CA . LEU A 1 103 ? -0.627 -11.423 9.196 1.00 93.38 103 LEU A CA 1
ATOM 823 C C . LEU A 1 103 ? -0.220 -10.045 9.710 1.00 93.38 103 LEU A C 1
ATOM 825 O O . LEU A 1 103 ? -1.012 -9.113 9.642 1.00 93.38 103 LEU A O 1
ATOM 829 N N . ILE A 1 104 ? 1.041 -9.887 10.104 1.00 89.31 104 ILE A N 1
ATOM 830 C CA . ILE A 1 104 ? 1.652 -8.558 10.210 1.00 89.31 104 ILE A CA 1
ATOM 831 C C . ILE A 1 104 ? 2.182 -8.201 8.824 1.00 89.31 104 ILE A C 1
ATOM 833 O O . ILE A 1 104 ? 3.007 -8.928 8.257 1.00 89.31 104 ILE A O 1
ATOM 837 N N . THR A 1 105 ? 1.647 -7.128 8.249 1.00 88.19 105 THR A N 1
ATOM 838 C CA . THR A 1 105 ? 1.993 -6.716 6.888 1.00 88.19 105 THR A CA 1
ATOM 839 C C . THR A 1 105 ? 3.419 -6.193 6.797 1.00 88.19 105 THR A C 1
ATOM 841 O O . THR A 1 105 ? 4.079 -5.885 7.784 1.00 88.19 105 THR A O 1
ATOM 844 N N . THR A 1 106 ? 3.913 -6.138 5.566 1.00 84.19 106 THR A N 1
ATOM 845 C CA . THR A 1 106 ? 5.135 -5.406 5.225 1.00 84.19 106 THR A CA 1
ATOM 846 C C . THR A 1 106 ? 4.841 -4.572 3.990 1.00 84.19 106 THR A C 1
ATOM 848 O O . THR A 1 106 ? 3.946 -4.930 3.217 1.00 84.19 106 THR A O 1
ATOM 851 N N . LYS A 1 107 ? 5.663 -3.564 3.692 1.00 80.44 107 LYS A N 1
ATOM 852 C CA . LYS A 1 107 ? 5.590 -2.826 2.413 1.00 80.44 107 LYS A CA 1
ATOM 853 C C . LYS A 1 107 ? 5.582 -3.682 1.128 1.00 80.44 107 LYS A C 1
ATOM 855 O O . LYS A 1 107 ? 5.278 -3.167 0.062 1.00 80.44 107 LYS A O 1
ATOM 860 N N . TYR A 1 108 ? 5.921 -4.972 1.179 1.00 82.38 108 TYR A N 1
ATOM 861 C CA . TYR A 1 108 ? 5.905 -5.866 0.006 1.00 82.38 108 TYR A CA 1
ATOM 862 C C . TYR A 1 108 ? 4.744 -6.871 0.006 1.00 82.38 108 TYR A C 1
ATOM 864 O O . TYR A 1 108 ? 4.509 -7.556 -0.989 1.00 82.38 108 TYR A O 1
ATOM 872 N N . HIS A 1 109 ? 4.023 -6.978 1.121 1.00 87.75 109 HIS A N 1
ATOM 873 C CA . HIS A 1 109 ? 2.891 -7.879 1.301 1.00 87.75 109 HIS A CA 1
ATOM 874 C C . HIS A 1 109 ? 1.879 -7.207 2.233 1.00 87.75 109 HIS A C 1
ATOM 876 O O . HIS A 1 109 ? 1.891 -7.420 3.447 1.00 87.75 109 HIS A O 1
ATOM 882 N N . THR A 1 110 ? 1.062 -6.340 1.642 1.00 90.69 110 THR A N 1
ATOM 883 C CA . THR A 1 110 ? 0.037 -5.537 2.312 1.00 90.69 110 THR A CA 1
ATOM 884 C C . THR A 1 110 ? -1.164 -5.374 1.372 1.00 90.69 110 THR A C 1
ATOM 886 O O . THR A 1 110 ? -0.955 -5.364 0.151 1.00 90.69 110 THR A O 1
ATOM 889 N N . PRO A 1 111 ? -2.409 -5.332 1.878 1.00 92.81 111 PRO A N 1
ATOM 890 C CA . PRO A 1 111 ? -3.571 -5.016 1.057 1.00 92.81 111 PRO A CA 1
ATOM 891 C C . PRO A 1 111 ? -3.489 -3.584 0.516 1.00 92.81 111 PRO A C 1
ATOM 893 O O . PRO A 1 111 ? -2.810 -2.718 1.072 1.00 92.81 111 PRO A O 1
ATOM 896 N N . VAL A 1 112 ? -4.198 -3.334 -0.582 1.00 91.81 112 VAL A N 1
ATOM 897 C CA . VAL A 1 112 ? -4.233 -2.016 -1.230 1.00 91.81 112 VAL A CA 1
ATOM 898 C C . VAL A 1 112 ? -5.528 -1.283 -0.903 1.00 91.81 112 VAL A C 1
ATOM 900 O O . VAL A 1 112 ? -6.569 -1.889 -0.671 1.00 91.81 112 VAL A O 1
ATOM 903 N N . GLN A 1 113 ? -5.475 0.039 -0.892 1.00 91.56 113 GLN A N 1
ATOM 904 C CA . GLN A 1 113 ? -6.609 0.922 -0.694 1.00 91.56 113 GLN A CA 1
ATOM 905 C C . GLN A 1 113 ? -7.265 1.234 -2.043 1.00 91.56 113 GLN A C 1
ATOM 907 O O . GLN A 1 113 ? -6.647 1.817 -2.932 1.00 91.56 113 GLN A O 1
ATOM 912 N N . ARG A 1 114 ? -8.557 0.930 -2.156 1.00 90.69 114 ARG A N 1
ATOM 913 C CA . ARG A 1 114 ? -9.460 1.380 -3.227 1.00 90.69 114 ARG A CA 1
ATOM 914 C C . ARG A 1 114 ? -9.903 2.833 -3.041 1.00 90.69 114 ARG A C 1
ATOM 916 O O . ARG A 1 114 ? -10.335 3.484 -3.989 1.00 90.69 114 ARG A O 1
ATOM 923 N N . LYS A 1 115 ? -9.847 3.342 -1.806 1.00 90.88 115 LYS A N 1
ATOM 924 C CA . LYS A 1 115 ? -10.191 4.723 -1.437 1.00 90.88 115 LYS A CA 1
ATOM 925 C C . LYS A 1 115 ? -9.186 5.245 -0.414 1.00 90.88 115 LYS A C 1
ATOM 927 O O . LYS A 1 115 ? -8.785 4.519 0.485 1.00 90.88 115 LYS A O 1
ATOM 932 N N . SER A 1 116 ? -8.818 6.520 -0.518 1.00 90.88 116 SER A N 1
ATOM 933 C CA . SER A 1 116 ? -7.820 7.126 0.371 1.00 90.88 116 SER A CA 1
ATOM 934 C C . SER A 1 116 ? -8.370 7.366 1.781 1.00 90.88 116 SER A C 1
ATOM 936 O O . SER A 1 116 ? -9.234 8.228 1.983 1.00 90.88 116 SER A O 1
ATOM 938 N N . ILE A 1 117 ? -7.809 6.663 2.771 1.00 93.62 117 ILE A N 1
ATOM 939 C CA . ILE A 1 117 ? -8.068 6.920 4.198 1.00 93.62 117 ILE A CA 1
ATOM 940 C C . ILE A 1 117 ? -7.618 8.337 4.577 1.00 93.62 117 ILE A C 1
ATOM 942 O O . ILE A 1 117 ? -8.332 9.036 5.295 1.00 93.62 117 ILE A O 1
ATOM 946 N N . SER A 1 118 ? -6.483 8.796 4.036 1.00 92.56 118 SER A N 1
ATOM 947 C CA . SER A 1 118 ? -5.960 10.153 4.266 1.00 92.56 118 SER A CA 1
ATOM 948 C C . SER A 1 118 ? -6.990 11.224 3.916 1.00 92.56 118 SER A C 1
ATOM 950 O O . SER A 1 118 ? -7.293 12.087 4.741 1.00 92.56 118 SER A O 1
ATOM 952 N N . ASN A 1 119 ? -7.583 11.130 2.721 1.00 92.50 119 ASN A N 1
ATOM 953 C CA . ASN A 1 119 ? -8.591 12.087 2.265 1.00 92.50 119 ASN A CA 1
ATOM 954 C C . ASN A 1 119 ? -9.860 12.002 3.120 1.00 92.50 119 ASN A C 1
ATOM 956 O O . ASN A 1 119 ? -10.394 13.031 3.528 1.00 92.50 119 ASN A O 1
ATOM 960 N N . HIS A 1 120 ? -10.308 10.786 3.451 1.00 95.06 120 HIS A N 1
ATOM 961 C CA . HIS A 1 120 ? -11.480 10.579 4.300 1.00 95.06 120 HIS A CA 1
ATOM 962 C C . HIS A 1 120 ? -11.326 11.215 5.684 1.00 95.06 120 HIS A C 1
ATOM 964 O O . HIS A 1 120 ? -12.233 11.907 6.153 1.00 95.06 120 HIS A O 1
ATOM 970 N N . VAL A 1 121 ? -10.170 11.024 6.324 1.00 95.25 121 VAL A N 1
ATOM 971 C CA . VAL A 1 121 ? -9.867 11.647 7.614 1.00 95.25 121 VAL A CA 1
ATOM 972 C C . VAL A 1 121 ? -9.781 13.164 7.454 1.00 95.25 121 VAL A C 1
ATOM 974 O O . VAL A 1 121 ? -10.472 13.888 8.177 1.00 95.25 121 VAL A O 1
ATOM 977 N N . PHE A 1 122 ? -9.001 13.652 6.482 1.00 94.56 122 PHE A N 1
ATOM 978 C CA . PHE A 1 122 ? -8.813 15.081 6.230 1.00 94.56 122 PHE A CA 1
ATOM 979 C C . PHE A 1 122 ? -10.142 15.817 6.057 1.00 94.56 122 PHE A C 1
ATOM 981 O O . PHE A 1 122 ? -10.401 16.799 6.756 1.00 94.56 122 PHE A O 1
ATOM 988 N N . ASP A 1 123 ? -11.032 15.315 5.200 1.00 94.00 123 ASP A N 1
ATOM 989 C CA . ASP A 1 123 ? -12.305 15.970 4.899 1.00 94.00 123 ASP A CA 1
ATOM 990 C C . ASP A 1 123 ? -13.203 16.160 6.122 1.00 94.00 123 ASP A C 1
ATOM 992 O O . ASP A 1 123 ? -13.991 17.109 6.174 1.00 94.00 123 ASP A O 1
ATOM 996 N N . LYS A 1 124 ? -13.068 15.294 7.130 1.00 94.62 124 LYS A N 1
ATOM 997 C CA . LYS A 1 124 ? -13.869 15.324 8.359 1.00 94.62 124 LYS A CA 1
ATOM 998 C C . LYS A 1 124 ? -13.237 16.130 9.491 1.00 94.62 124 LYS A C 1
ATOM 1000 O O . LYS A 1 124 ? -13.949 16.472 10.446 1.00 94.62 124 LYS A O 1
ATOM 1005 N N . ILE A 1 125 ? -11.940 16.435 9.418 1.00 91.50 125 ILE A N 1
ATOM 1006 C CA . ILE A 1 125 ? -11.221 17.150 10.485 1.00 91.50 125 ILE A CA 1
ATOM 1007 C C . ILE A 1 125 ? -10.597 18.481 10.047 1.00 91.50 125 ILE A C 1
ATOM 1009 O O . ILE A 1 125 ? -10.208 19.254 10.918 1.00 91.50 125 ILE A O 1
ATOM 1013 N N . LYS A 1 126 ? -10.550 18.799 8.746 1.00 89.38 126 LYS A N 1
ATOM 1014 C CA . LYS A 1 126 ? -9.863 19.984 8.187 1.00 89.38 126 LYS A CA 1
ATOM 1015 C C . LYS A 1 126 ? -10.238 21.329 8.817 1.00 89.38 126 LYS A C 1
ATOM 1017 O O . LYS A 1 126 ? -9.401 22.228 8.883 1.00 89.38 126 LYS A O 1
ATOM 1022 N N . ASN A 1 127 ? -11.475 21.468 9.298 1.00 86.31 127 ASN A N 1
ATOM 1023 C CA . ASN A 1 127 ? -11.959 22.697 9.940 1.00 86.31 127 ASN A CA 1
ATOM 1024 C C . ASN A 1 127 ? -11.555 22.814 11.420 1.00 86.31 127 ASN A C 1
ATOM 1026 O O . ASN A 1 127 ? -11.558 23.916 11.948 1.00 86.31 127 ASN A O 1
ATOM 1030 N N . GLY A 1 128 ? -11.204 21.701 12.073 1.00 82.00 128 GLY A N 1
ATOM 1031 C CA . GLY A 1 128 ? -10.739 21.636 13.468 1.00 82.00 128 GLY A CA 1
ATOM 1032 C C . GLY A 1 128 ? -9.271 21.211 13.583 1.00 82.00 128 GLY A C 1
ATOM 1033 O O . GLY A 1 128 ? -8.855 20.599 14.569 1.00 82.00 128 GLY A O 1
ATOM 1034 N N . MET A 1 129 ? -8.485 21.427 12.525 1.00 81.94 129 MET A N 1
ATOM 1035 C CA . MET A 1 129 ? -7.034 21.316 12.608 1.00 81.94 129 MET A CA 1
ATOM 1036 C C . MET A 1 129 ? -6.488 22.636 13.136 1.00 81.94 129 MET A C 1
ATOM 1038 O O . MET A 1 129 ? -6.574 23.648 12.444 1.00 81.94 129 MET A O 1
ATOM 1042 N N . ASP A 1 130 ? -5.929 22.613 14.344 1.00 80.94 130 ASP A N 1
ATOM 1043 C CA . ASP A 1 130 ? -5.376 23.797 15.014 1.00 80.94 130 ASP A CA 1
ATOM 1044 C C . ASP A 1 130 ? -3.851 23.897 14.887 1.00 80.94 130 ASP A C 1
ATOM 1046 O O . ASP A 1 130 ? -3.302 24.978 15.050 1.00 80.94 130 ASP A O 1
ATOM 1050 N N . GLY A 1 131 ? -3.195 22.818 14.461 1.00 86.06 131 GLY A N 1
ATOM 1051 C CA . GLY A 1 131 ? -1.764 22.748 14.198 1.00 86.06 131 GLY A CA 1
ATOM 1052 C C . GLY A 1 131 ? -1.384 21.405 13.583 1.00 86.06 131 GLY A C 1
ATOM 1053 O O . GLY A 1 131 ? -2.264 20.614 13.205 1.00 86.06 131 GLY A O 1
ATOM 1054 N N . ASP A 1 132 ? -0.078 21.183 13.494 1.00 91.12 132 ASP A N 1
ATOM 1055 C CA . ASP A 1 132 ? 0.498 19.897 13.118 1.00 91.12 132 ASP A CA 1
ATOM 1056 C C . ASP A 1 132 ? 0.175 18.842 14.182 1.00 91.12 132 ASP A C 1
ATOM 1058 O O . ASP A 1 132 ? -0.033 19.169 15.351 1.00 91.12 132 ASP A O 1
ATOM 1062 N N . PHE A 1 133 ? 0.090 17.585 13.762 1.00 92.50 133 PHE A N 1
ATOM 1063 C CA . PHE A 1 133 ? -0.041 16.460 14.680 1.00 92.50 133 PHE A CA 1
ATOM 1064 C C . PHE A 1 133 ? 0.551 15.187 14.078 1.00 92.50 133 PHE A C 1
ATOM 1066 O O . PHE A 1 133 ? 0.642 15.038 12.857 1.00 92.50 133 PHE A O 1
ATOM 1073 N N . TYR A 1 134 ? 0.889 14.251 14.947 1.00 94.44 134 TYR A N 1
ATOM 1074 C CA . TYR A 1 134 ? 1.444 12.945 14.656 1.00 94.44 134 TYR A CA 1
ATOM 1075 C C . TYR A 1 134 ? 0.735 11.887 15.504 1.00 9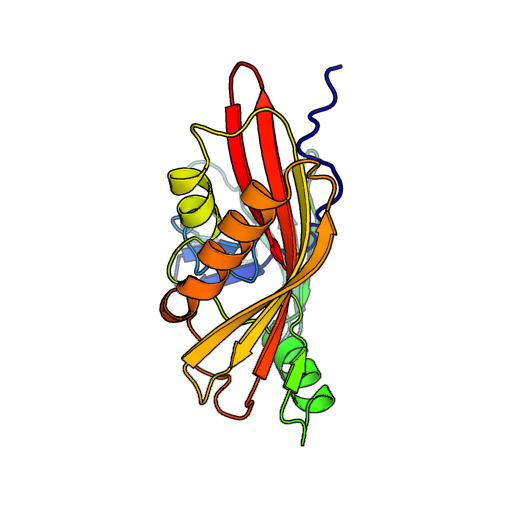4.44 134 TYR A C 1
ATOM 1077 O O . TYR A 1 134 ? 0.536 12.048 16.707 1.00 94.44 134 TYR A O 1
ATOM 1085 N N . ILE A 1 135 ? 0.352 10.789 14.861 1.00 95.88 135 ILE A N 1
ATOM 1086 C CA . ILE A 1 135 ? -0.226 9.613 15.509 1.00 95.88 135 ILE A CA 1
ATOM 1087 C C . ILE A 1 135 ? 0.460 8.381 14.936 1.00 95.88 135 ILE A C 1
ATOM 1089 O O . ILE A 1 135 ? 0.549 8.227 13.721 1.00 95.88 135 ILE A O 1
ATOM 1093 N N . GLU A 1 136 ? 0.887 7.480 15.802 1.00 96.62 136 GLU A N 1
ATOM 1094 C CA . GLU A 1 136 ? 1.424 6.177 15.442 1.00 96.62 136 GLU A CA 1
ATOM 1095 C C . GLU A 1 136 ? 0.512 5.084 15.980 1.00 96.62 136 GLU A C 1
ATOM 1097 O O . GLU A 1 136 ? 0.018 5.156 17.109 1.00 96.62 136 GLU A O 1
ATOM 1102 N N . GLY A 1 137 ? 0.276 4.058 15.174 1.00 96.38 137 GLY A N 1
ATOM 1103 C CA . GLY A 1 137 ? -0.661 3.017 15.546 1.00 96.38 137 GLY A CA 1
ATOM 1104 C C . GLY A 1 137 ? -0.597 1.783 14.670 1.00 96.38 137 GLY A C 1
ATOM 1105 O O . GLY A 1 137 ? 0.305 1.586 13.859 1.00 96.38 137 GLY A O 1
ATOM 1106 N N . THR A 1 138 ? -1.590 0.926 14.848 1.00 97.00 138 THR A N 1
ATOM 1107 C CA . THR A 1 138 ? -1.818 -0.256 14.023 1.00 97.00 138 THR A CA 1
ATOM 1108 C C . THR A 1 138 ? -3.289 -0.337 13.655 1.00 97.00 138 THR A C 1
ATOM 1110 O O . THR A 1 138 ? -4.162 -0.226 14.513 1.00 97.00 138 THR A O 1
ATOM 1113 N N . ILE A 1 139 ? -3.556 -0.544 12.371 1.00 97.38 139 ILE A N 1
ATOM 1114 C CA . ILE A 1 139 ? -4.873 -0.874 11.837 1.00 97.38 139 ILE A CA 1
ATOM 1115 C C . ILE A 1 139 ? -4.986 -2.395 11.774 1.00 97.38 139 ILE A C 1
ATOM 1117 O O . ILE A 1 139 ? -4.146 -3.054 11.171 1.00 97.38 139 ILE A O 1
ATOM 1121 N N . LYS A 1 140 ? -6.028 -2.956 12.380 1.00 97.88 140 LYS A N 1
ATOM 1122 C CA . LYS A 1 140 ? -6.369 -4.376 12.308 1.00 97.88 140 LYS A CA 1
ATOM 1123 C C . LYS A 1 140 ? -7.582 -4.556 11.415 1.00 97.88 140 LYS A C 1
ATOM 1125 O O . LYS A 1 140 ? -8.663 -4.066 11.734 1.00 97.88 140 LYS A O 1
ATOM 1130 N N . LEU A 1 141 ? -7.406 -5.264 10.307 1.00 97.81 141 LEU A N 1
ATOM 1131 C CA . LEU A 1 141 ? -8.490 -5.672 9.422 1.00 97.81 141 LEU A CA 1
ATOM 1132 C C . LEU A 1 141 ? -8.923 -7.078 9.819 1.00 97.81 141 LEU A C 1
ATOM 1134 O O . LEU A 1 141 ? -8.190 -8.033 9.574 1.00 97.81 141 LEU A O 1
ATOM 1138 N N . ASN A 1 142 ? -10.098 -7.208 10.427 1.00 97.56 142 ASN A N 1
ATOM 1139 C CA . ASN A 1 142 ? -10.711 -8.508 10.674 1.00 97.56 142 ASN A CA 1
ATOM 1140 C C . ASN A 1 142 ? -11.511 -8.917 9.429 1.00 97.56 142 ASN A C 1
ATOM 1142 O O . ASN A 1 142 ? -12.519 -8.281 9.106 1.00 97.56 142 ASN A O 1
ATOM 1146 N N . LEU A 1 143 ? -11.046 -9.954 8.727 1.00 96.56 143 LEU A N 1
ATOM 1147 C CA . LEU A 1 143 ? -11.616 -10.384 7.448 1.00 96.56 143 LEU A CA 1
ATOM 1148 C C . LEU A 1 143 ? -12.946 -11.135 7.610 1.00 96.56 143 LEU A C 1
ATOM 1150 O O . LEU A 1 143 ? -13.793 -11.077 6.718 1.00 96.56 143 LEU A O 1
ATOM 1154 N N . GLU A 1 144 ? -13.150 -11.798 8.752 1.00 94.81 144 GLU A N 1
ATOM 1155 C CA . GLU A 1 144 ? -14.380 -12.536 9.066 1.00 94.81 144 GLU A CA 1
ATOM 1156 C C . GLU A 1 144 ? -15.506 -11.576 9.472 1.00 94.81 144 GLU A C 1
ATOM 1158 O O . GLU A 1 144 ? -16.594 -11.593 8.894 1.00 94.81 144 GLU A O 1
ATOM 1163 N N . GLU A 1 145 ? -15.231 -10.683 10.427 1.00 96.69 145 GLU A N 1
ATOM 1164 C CA . GLU A 1 145 ? -16.207 -9.702 10.915 1.00 96.69 145 GLU A CA 1
ATOM 1165 C C . GLU A 1 145 ? -16.392 -8.508 9.977 1.00 96.69 145 GLU A C 1
ATOM 1167 O O . GLU A 1 145 ? -17.340 -7.7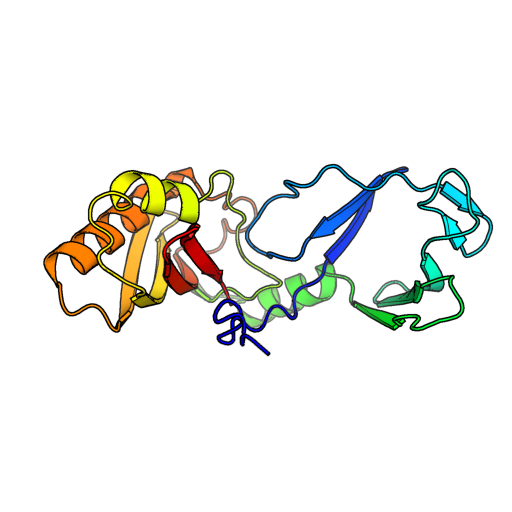37 10.142 1.00 96.69 145 GLU A O 1
ATOM 1172 N N . LYS A 1 146 ? -15.490 -8.342 9.005 1.00 97.06 146 LYS A N 1
ATOM 1173 C CA . LYS A 1 146 ? -15.435 -7.196 8.092 1.00 97.06 146 LYS A CA 1
ATOM 1174 C C . LYS A 1 146 ? -15.348 -5.858 8.826 1.00 97.06 146 LYS A C 1
ATOM 1176 O O . LYS A 1 146 ? -16.097 -4.920 8.544 1.00 97.06 146 LYS A O 1
ATOM 1181 N N . LYS A 1 147 ? -14.441 -5.785 9.801 1.00 97.69 147 LYS A N 1
ATOM 1182 C CA . LYS A 1 147 ? -14.255 -4.614 10.667 1.00 97.69 147 LYS A CA 1
ATOM 1183 C C . LYS A 1 147 ? -12.818 -4.134 10.674 1.00 97.69 147 LYS A C 1
ATOM 1185 O O . LYS A 1 147 ? -11.885 -4.916 10.497 1.00 97.69 147 LYS A O 1
ATOM 1190 N N . VAL A 1 148 ? -12.676 -2.837 10.928 1.00 98.25 148 VAL A N 1
ATOM 1191 C CA . VAL A 1 148 ? -11.395 -2.207 11.225 1.00 98.25 148 VAL A CA 1
ATOM 1192 C C . VAL A 1 148 ? -11.354 -1.822 12.695 1.00 98.25 148 VAL A C 1
ATOM 1194 O O . VAL A 1 148 ? -12.264 -1.157 13.192 1.00 98.25 148 VAL A O 1
ATOM 1197 N N . GLU A 1 149 ? -10.282 -2.216 13.369 1.00 98.12 149 GLU A N 1
ATOM 1198 C CA . GLU A 1 149 ? -9.929 -1.741 14.702 1.00 98.12 149 GLU A CA 1
ATOM 1199 C C . GLU A 1 149 ? -8.592 -1.004 14.633 1.00 98.12 149 GLU A C 1
ATOM 1201 O O . GLU A 1 149 ? -7.618 -1.510 14.083 1.00 98.12 149 GLU A O 1
ATOM 1206 N N . THR A 1 150 ? -8.534 0.194 15.199 1.00 98.12 150 THR A N 1
ATOM 1207 C CA . THR A 1 150 ? -7.320 1.010 15.241 1.00 98.12 150 THR A CA 1
ATOM 1208 C C . THR A 1 150 ? -6.801 1.058 16.668 1.00 98.12 150 THR A C 1
ATOM 1210 O O . THR A 1 150 ? -7.491 1.539 17.568 1.00 98.12 150 THR A O 1
ATOM 1213 N N . ILE A 1 151 ? -5.566 0.605 16.859 1.00 97.31 151 ILE A N 1
ATOM 1214 C CA . ILE A 1 151 ? -4.838 0.706 18.123 1.00 97.31 151 ILE A CA 1
ATOM 1215 C C . ILE A 1 151 ? -3.844 1.854 18.008 1.00 97.31 151 ILE A C 1
ATOM 1217 O O . ILE A 1 151 ? -3.004 1.859 17.111 1.00 97.31 151 ILE A O 1
ATOM 1221 N N . ILE A 1 152 ? -3.934 2.820 18.919 1.00 97.38 152 ILE A N 1
ATOM 1222 C CA . ILE A 1 152 ? -2.990 3.937 18.999 1.00 97.38 152 ILE A CA 1
ATOM 1223 C C . ILE A 1 152 ? -1.829 3.529 19.904 1.00 97.38 152 ILE A C 1
ATOM 1225 O O . ILE A 1 152 ? -2.049 3.110 21.039 1.00 97.38 152 ILE A O 1
ATOM 1229 N N . LEU A 1 153 ? -0.608 3.630 19.383 1.00 95.75 153 LEU A N 1
ATOM 1230 C CA . LEU A 1 153 ? 0.633 3.341 20.104 1.00 95.75 153 LEU A CA 1
ATOM 1231 C C . LEU A 1 153 ? 1.223 4.614 20.713 1.00 95.75 153 LEU A C 1
ATOM 1233 O O . LEU A 1 153 ? 1.688 4.594 21.850 1.00 95.75 153 LEU A O 1
ATOM 1237 N N . SER A 1 154 ? 1.190 5.721 19.969 1.00 95.62 154 SER A N 1
ATOM 1238 C CA . SER A 1 154 ? 1.569 7.042 20.469 1.00 95.62 154 SER A CA 1
ATOM 1239 C C . SER A 1 154 ? 0.877 8.152 19.683 1.00 95.62 154 SER A C 1
ATOM 1241 O O . SER A 1 154 ? 0.473 7.958 18.536 1.00 95.62 154 SER A O 1
ATOM 1243 N N . ASP A 1 155 ? 0.736 9.320 20.299 1.00 95.06 155 ASP A N 1
ATOM 1244 C CA . ASP A 1 155 ? 0.237 10.527 19.655 1.00 95.06 155 ASP A CA 1
ATOM 1245 C C . ASP A 1 155 ? 0.785 11.779 20.351 1.00 95.06 155 ASP A C 1
ATOM 1247 O O . ASP A 1 155 ? 1.176 11.734 21.518 1.00 95.06 155 ASP A O 1
ATOM 1251 N N . ASP A 1 156 ? 0.817 12.896 19.628 1.00 93.50 156 ASP A N 1
ATOM 1252 C CA . ASP A 1 156 ? 1.135 14.224 20.168 1.00 93.50 156 ASP A CA 1
ATOM 1253 C C . ASP A 1 156 ? -0.114 15.120 20.306 1.00 93.50 156 ASP A C 1
ATOM 1255 O O . ASP A 1 156 ? -0.011 16.336 20.494 1.00 93.50 156 ASP A O 1
ATOM 1259 N N . LEU A 1 157 ? -1.317 14.535 20.223 1.00 89.31 157 LEU A N 1
ATOM 1260 C CA . LEU A 1 157 ? -2.570 15.273 20.288 1.00 89.31 157 LEU A CA 1
ATOM 1261 C C . LEU A 1 157 ? -2.968 15.542 21.741 1.00 89.31 157 LEU A C 1
ATOM 1263 O O . LEU A 1 157 ? -3.480 14.681 22.450 1.00 89.31 157 LEU A O 1
ATOM 1267 N N . GLU A 1 158 ? -2.921 16.807 22.150 1.00 83.06 158 GLU A N 1
ATOM 1268 C CA . GLU A 1 158 ? -3.472 17.217 23.453 1.00 83.06 158 GLU A CA 1
ATOM 1269 C C . GLU A 1 158 ? -4.995 16.971 23.553 1.00 83.06 158 GLU A C 1
ATOM 1271 O O . GLU A 1 158 ? -5.557 16.741 24.629 1.00 83.06 158 GLU A O 1
ATOM 1276 N N . ASN A 1 159 ? -5.697 16.995 22.414 1.00 87.19 159 ASN A N 1
ATOM 1277 C CA . ASN A 1 159 ? -7.149 16.865 22.354 1.00 87.19 159 ASN A CA 1
ATOM 1278 C C . ASN A 1 159 ? -7.607 15.406 22.170 1.00 87.19 159 ASN A C 1
ATOM 1280 O O . ASN A 1 159 ? -7.809 14.930 21.048 1.00 87.19 159 ASN A O 1
ATOM 1284 N N . LYS A 1 160 ? -7.922 14.738 23.286 1.00 90.31 160 LYS A N 1
ATOM 1285 C CA . LYS A 1 160 ? -8.452 13.358 23.300 1.00 90.31 160 LYS A CA 1
ATOM 1286 C C . LYS A 1 160 ? -9.734 13.157 22.483 1.00 90.31 160 LYS A C 1
ATOM 1288 O O . LYS A 1 160 ? -9.932 12.084 21.918 1.00 90.31 160 LYS A O 1
ATOM 1293 N N . LYS A 1 161 ? -10.613 14.165 22.382 1.00 91.56 161 LYS A N 1
ATOM 1294 C CA . LYS A 1 161 ? -11.837 14.058 21.559 1.00 91.56 161 LYS A CA 1
ATOM 1295 C C . LYS A 1 161 ? -11.497 14.001 20.071 1.00 91.56 161 LYS A C 1
ATOM 1297 O O . LYS A 1 161 ? -12.151 13.284 19.317 1.00 91.56 161 LYS A O 1
ATOM 1302 N N . LYS A 1 162 ? -10.473 14.745 19.647 1.00 91.25 162 LYS A N 1
ATOM 1303 C CA . LYS A 1 162 ? -9.979 14.718 18.268 1.00 91.25 162 LYS A CA 1
ATOM 1304 C C . LYS A 1 162 ? -9.329 13.375 17.944 1.00 91.25 162 LYS A C 1
ATOM 1306 O O . LYS A 1 162 ? -9.655 12.817 16.900 1.00 91.25 162 LYS A O 1
ATOM 1311 N N . LEU A 1 163 ? -8.506 12.838 18.848 1.00 94.62 163 LEU A N 1
ATOM 1312 C CA . LEU A 1 163 ? -7.937 11.494 18.711 1.00 94.62 163 LEU A CA 1
ATOM 1313 C C . LEU A 1 163 ? -9.042 10.438 18.552 1.00 94.62 163 LEU A C 1
ATOM 1315 O O . LEU A 1 163 ? -9.049 9.707 17.568 1.00 94.62 163 LEU A O 1
ATOM 1319 N N . ALA A 1 164 ? -10.041 10.438 19.443 1.00 95.31 164 ALA A N 1
ATOM 1320 C CA . ALA A 1 164 ? -11.173 9.513 19.368 1.00 95.31 164 ALA A CA 1
ATOM 1321 C C . ALA A 1 164 ? -11.936 9.619 18.036 1.00 95.31 164 ALA A C 1
ATOM 1323 O O . ALA A 1 164 ? -12.264 8.602 17.429 1.00 95.31 164 ALA A O 1
ATOM 1324 N N . LYS A 1 165 ? -12.166 10.844 17.542 1.00 95.38 165 LYS A N 1
ATOM 1325 C CA . LYS A 1 165 ? -12.802 11.071 16.237 1.00 95.38 165 LYS A CA 1
ATOM 1326 C C . LYS A 1 165 ? -11.962 10.513 15.086 1.00 95.38 165 LYS A C 1
ATOM 1328 O O . LYS A 1 165 ? -12.520 9.909 14.179 1.00 95.38 165 LYS A O 1
ATOM 1333 N N . ILE A 1 166 ? -10.644 10.722 15.092 1.00 96.00 166 ILE A N 1
ATOM 1334 C CA . ILE A 1 166 ? -9.742 10.186 14.059 1.00 96.00 166 ILE A CA 1
ATOM 1335 C C . ILE A 1 166 ? -9.778 8.654 14.071 1.00 96.00 166 ILE A C 1
ATOM 1337 O O . ILE A 1 166 ? -9.989 8.048 13.024 1.00 96.00 166 ILE A O 1
ATOM 1341 N N . THR A 1 167 ? -9.665 8.042 15.249 1.00 97.44 167 THR A N 1
ATOM 1342 C CA . THR A 1 167 ? -9.775 6.591 15.437 1.00 97.44 167 THR A CA 1
ATOM 1343 C C . THR A 1 167 ? -11.107 6.046 14.917 1.00 97.44 167 THR A C 1
ATOM 1345 O O . THR A 1 167 ? -11.130 5.071 14.170 1.00 97.44 167 THR A O 1
ATOM 1348 N N . GLU A 1 168 ? -12.225 6.702 15.239 1.00 97.81 168 GLU A N 1
ATOM 1349 C CA . GLU A 1 168 ? -13.550 6.315 14.744 1.00 97.81 168 GLU A CA 1
ATOM 1350 C C . GLU A 1 168 ? -13.641 6.390 13.211 1.00 97.81 168 GLU A C 1
ATOM 1352 O O . GLU A 1 168 ? -14.234 5.514 12.582 1.00 97.81 168 GLU A O 1
ATOM 1357 N N . LEU A 1 169 ? -13.053 7.425 12.602 1.00 97.75 169 LEU A N 1
ATOM 1358 C CA . LEU A 1 169 ? -13.027 7.579 11.148 1.00 97.75 169 LEU A CA 1
ATOM 1359 C C . LEU A 1 169 ? -12.235 6.453 10.482 1.00 97.75 169 LEU A C 1
ATOM 1361 O O . LEU A 1 169 ? -12.723 5.884 9.512 1.00 97.75 169 LEU A O 1
ATOM 1365 N N . ILE A 1 170 ? -11.065 6.089 11.016 1.00 97.81 170 ILE A N 1
ATOM 1366 C CA . ILE A 1 170 ? -10.259 4.976 10.489 1.00 97.81 170 ILE A CA 1
ATOM 1367 C C . ILE A 1 170 ? -11.003 3.641 10.656 1.00 97.81 170 ILE A C 1
ATOM 1369 O O . ILE A 1 170 ? -11.056 2.849 9.715 1.00 97.81 170 ILE A O 1
ATOM 1373 N N . ASN A 1 171 ? -11.678 3.412 11.786 1.00 98.19 171 ASN A N 1
ATOM 1374 C CA . ASN A 1 171 ? -12.450 2.183 12.029 1.00 98.19 171 ASN A CA 1
ATOM 1375 C C . ASN A 1 171 ? -13.610 1.966 11.033 1.00 98.19 171 ASN A C 1
ATOM 1377 O O . ASN A 1 171 ? -14.100 0.849 10.874 1.00 98.19 171 ASN A O 1
ATOM 1381 N N . LYS A 1 172 ? -14.046 3.015 10.323 1.00 97.69 172 LYS A N 1
ATOM 1382 C CA . LYS A 1 172 ? -15.101 2.945 9.297 1.00 97.69 172 LYS A CA 1
ATOM 1383 C C . LYS A 1 172 ? -14.576 2.661 7.886 1.00 97.69 172 LYS A C 1
ATOM 1385 O O . LYS A 1 172 ? -15.343 2.766 6.937 1.00 97.69 172 LYS A O 1
ATOM 1390 N N . THR A 1 173 ? -13.300 2.306 7.734 1.00 97.12 173 THR A N 1
ATOM 1391 C CA . THR A 1 173 ? -12.643 2.190 6.418 1.00 97.12 173 THR A CA 1
ATOM 1392 C C . THR A 1 173 ? -12.519 0.760 5.896 1.00 97.12 173 THR A C 1
ATOM 1394 O O . THR A 1 173 ? -11.738 0.524 4.983 1.00 97.12 173 THR A O 1
ATOM 1397 N N . TYR A 1 174 ? -13.272 -0.218 6.418 1.00 97.50 174 TYR A N 1
ATOM 1398 C CA . TYR A 1 174 ? -13.142 -1.607 5.942 1.00 97.50 174 TYR A CA 1
ATOM 1399 C C . TYR A 1 174 ? -13.378 -1.726 4.427 1.00 97.50 174 TYR A C 1
ATOM 1401 O O . TYR A 1 174 ? -12.613 -2.381 3.727 1.00 97.50 174 TYR A O 1
ATOM 1409 N N . ASP A 1 175 ? -14.389 -1.030 3.898 1.00 96.31 175 ASP A N 1
ATOM 1410 C CA . ASP A 1 175 ? -14.722 -1.023 2.467 1.00 96.31 175 ASP A CA 1
ATOM 1411 C C . ASP A 1 175 ? -13.695 -0.278 1.596 1.00 96.31 175 ASP A C 1
ATOM 1413 O O . ASP A 1 175 ? -13.820 -0.263 0.369 1.00 96.31 175 ASP A O 1
ATOM 1417 N N . PHE A 1 176 ? -12.692 0.359 2.208 1.00 95.31 176 PHE A N 1
ATOM 1418 C CA . PHE A 1 176 ? -11.621 1.037 1.487 1.00 95.31 176 PHE A CA 1
ATOM 1419 C C . PHE A 1 176 ? -10.527 0.057 1.087 1.00 95.31 176 PHE A C 1
ATOM 1421 O O . PHE A 1 176 ? -9.750 0.388 0.200 1.00 95.31 176 PHE A O 1
ATOM 1428 N N . TRP A 1 177 ? -10.460 -1.125 1.699 1.00 95.19 177 TRP A N 1
ATOM 1429 C CA . TRP A 1 177 ? -9.398 -2.093 1.463 1.00 95.19 177 TRP A CA 1
ATOM 1430 C C . TRP A 1 177 ? -9.792 -3.132 0.413 1.00 95.19 177 TRP A C 1
ATOM 1432 O O . TRP A 1 177 ? -10.885 -3.699 0.440 1.00 95.19 177 TRP A O 1
ATOM 1442 N N . ASP A 1 178 ? -8.867 -3.416 -0.499 1.00 94.56 178 ASP A N 1
ATOM 1443 C CA . ASP A 1 178 ? -8.861 -4.639 -1.284 1.00 94.56 178 ASP A CA 1
ATOM 1444 C C . ASP A 1 178 ? -8.045 -5.706 -0.553 1.00 94.56 178 ASP A C 1
ATOM 1446 O O . ASP A 1 178 ? -6.814 -5.657 -0.499 1.00 94.56 178 ASP A O 1
ATOM 1450 N N . VAL A 1 179 ? -8.760 -6.665 0.026 1.00 94.38 179 VAL A N 1
ATOM 1451 C CA . VAL A 1 179 ? -8.188 -7.790 0.775 1.00 94.38 179 VAL A CA 1
ATOM 1452 C C . VAL A 1 179 ? -8.107 -9.069 -0.064 1.00 94.38 179 VAL A C 1
ATOM 1454 O O . VAL A 1 179 ? -7.848 -10.143 0.476 1.00 94.38 179 VAL A O 1
ATOM 1457 N N . SER A 1 180 ? -8.316 -8.974 -1.381 1.00 92.06 180 SER A N 1
ATOM 1458 C CA . SER A 1 180 ? -8.197 -10.123 -2.282 1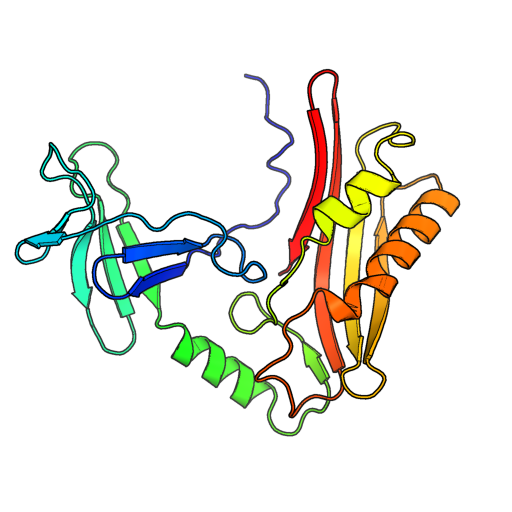.00 92.06 180 SER A CA 1
ATOM 1459 C C . SER A 1 180 ? -6.773 -10.689 -2.237 1.00 92.06 180 SER A C 1
ATOM 1461 O O . SER A 1 180 ? -5.788 -9.954 -2.338 1.00 92.06 180 SER A O 1
ATOM 1463 N N . GLY A 1 181 ? -6.647 -12.006 -2.096 1.00 89.62 181 GLY A N 1
ATOM 1464 C CA . GLY A 1 181 ? -5.371 -12.701 -1.918 1.00 89.62 181 GLY A CA 1
ATOM 1465 C C . GLY A 1 181 ? -4.892 -12.821 -0.466 1.00 89.62 181 GLY A C 1
ATOM 1466 O O . GLY A 1 181 ? -3.788 -13.328 -0.246 1.00 89.62 181 GLY A O 1
ATOM 1467 N N . PHE A 1 182 ? -5.685 -12.372 0.514 1.00 93.00 182 PHE A N 1
ATOM 1468 C CA . PHE A 1 182 ? -5.404 -12.504 1.950 1.00 93.00 182 PHE A CA 1
ATOM 1469 C C . PHE A 1 182 ? -6.386 -13.437 2.679 1.00 93.00 182 PHE A C 1
ATOM 1471 O O . PHE A 1 182 ? -6.384 -13.491 3.905 1.00 93.00 182 PHE A O 1
ATOM 1478 N N . GLU A 1 183 ? -7.182 -14.220 1.949 1.00 91.00 183 GLU A N 1
ATOM 1479 C CA . GLU A 1 183 ? -8.312 -15.008 2.468 1.00 91.00 183 GLU A CA 1
ATOM 1480 C C . GLU A 1 183 ? -7.914 -16.065 3.506 1.00 91.00 183 GLU A C 1
ATOM 1482 O O . GLU A 1 183 ? -8.751 -16.536 4.268 1.00 91.00 183 GLU A O 1
ATOM 1487 N N . LYS A 1 184 ? -6.635 -16.453 3.544 1.00 92.00 184 LYS A N 1
ATOM 1488 C CA . LYS A 1 184 ? -6.118 -17.424 4.515 1.00 92.00 184 LYS A CA 1
ATOM 1489 C C . LYS A 1 184 ? -5.902 -16.850 5.920 1.00 92.00 184 LYS A C 1
ATOM 1491 O O . LYS A 1 184 ? -5.630 -17.615 6.840 1.00 92.00 184 LYS A O 1
ATOM 1496 N N . PHE A 1 185 ? -5.945 -15.528 6.077 1.00 94.81 185 PHE A N 1
ATOM 1497 C CA . PHE A 1 185 ? -5.730 -14.853 7.354 1.00 94.81 185 PHE A CA 1
ATOM 1498 C C . PHE A 1 185 ? -7.065 -14.401 7.941 1.00 94.81 185 PHE A C 1
ATOM 1500 O O . PHE A 1 185 ? -7.950 -13.957 7.219 1.00 94.81 185 PHE A O 1
ATOM 1507 N N . LYS A 1 186 ? -7.200 -14.459 9.265 1.00 96.38 186 LYS A N 1
ATOM 1508 C CA . LYS A 1 186 ? -8.345 -13.872 9.970 1.00 96.38 186 LYS A CA 1
ATOM 1509 C C . LYS A 1 186 ? -8.156 -12.380 10.191 1.00 96.38 186 LYS A C 1
ATOM 1511 O O . LYS A 1 186 ? -9.098 -11.606 10.035 1.00 96.38 186 LYS A O 1
ATOM 1516 N N . ILE A 1 187 ? -6.936 -11.984 10.561 1.00 97.19 187 ILE A N 1
ATOM 1517 C CA . ILE A 1 187 ? -6.588 -10.596 10.871 1.00 97.19 187 ILE A CA 1
ATOM 1518 C C . ILE A 1 187 ? -5.359 -10.176 10.072 1.00 97.19 187 ILE A C 1
ATOM 1520 O O . ILE A 1 187 ? -4.363 -10.899 10.013 1.00 97.19 187 ILE A O 1
ATOM 1524 N N . ILE A 1 188 ? -5.420 -8.977 9.499 1.00 96.69 188 ILE A N 1
ATOM 1525 C CA . ILE A 1 188 ? -4.277 -8.292 8.899 1.00 96.69 188 ILE A CA 1
ATOM 1526 C C . ILE A 1 188 ? -3.935 -7.076 9.761 1.00 96.69 188 ILE A C 1
ATOM 1528 O O . ILE A 1 188 ? -4.782 -6.209 9.960 1.00 96.69 188 ILE A O 1
ATOM 1532 N N . GLU A 1 189 ? -2.703 -6.994 10.253 1.00 96.06 189 GLU A N 1
ATOM 1533 C CA . GLU A 1 189 ? -2.189 -5.868 11.031 1.00 96.06 189 GLU A CA 1
ATOM 1534 C C . GLU A 1 189 ? -1.304 -4.970 10.154 1.00 96.06 189 GLU A C 1
ATOM 1536 O O . GLU A 1 189 ? -0.327 -5.417 9.543 1.00 96.06 189 GLU A O 1
ATOM 1541 N N . LEU A 1 190 ? -1.663 -3.688 10.089 1.00 94.62 190 LEU A N 1
ATOM 1542 C CA . LEU A 1 190 ? -0.991 -2.649 9.319 1.00 94.62 190 LEU A CA 1
ATOM 1543 C C . LEU A 1 190 ? -0.481 -1.551 10.256 1.00 94.62 190 LEU A C 1
ATOM 1545 O O . LEU A 1 190 ? -1.268 -0.689 10.668 1.00 94.62 190 LEU A O 1
ATOM 1549 N N . PRO A 1 191 ? 0.815 -1.564 10.604 1.00 93.56 191 PRO A N 1
ATOM 1550 C CA . PRO A 1 191 ? 1.449 -0.440 11.275 1.00 93.56 191 PRO A CA 1
ATOM 1551 C C . PRO A 1 191 ? 1.306 0.830 10.434 1.00 93.56 191 PRO A C 1
ATOM 1553 O O . PRO A 1 191 ? 1.443 0.792 9.206 1.00 93.56 191 PRO A O 1
ATOM 1556 N N . PHE A 1 192 ? 1.003 1.952 11.083 1.00 93.00 192 PHE A N 1
ATOM 1557 C CA . PHE A 1 192 ? 0.838 3.222 10.391 1.00 93.00 192 PHE A CA 1
ATOM 1558 C C . PHE A 1 192 ? 1.339 4.421 11.194 1.00 93.00 192 PHE A C 1
ATOM 1560 O O . PHE A 1 192 ? 1.392 4.418 12.424 1.00 93.00 192 PHE A O 1
ATOM 1567 N N . GLN A 1 193 ? 1.633 5.478 10.445 1.00 93.75 193 GLN A N 1
ATOM 1568 C CA . GLN A 1 193 ? 1.866 6.837 10.914 1.00 93.75 193 GLN A CA 1
ATOM 1569 C C . GLN A 1 193 ? 0.868 7.768 10.233 1.00 93.75 193 GLN A C 1
ATOM 1571 O O . GLN A 1 193 ? 0.747 7.759 9.009 1.00 93.75 193 GLN A O 1
ATOM 1576 N N . LEU A 1 194 ? 0.153 8.576 11.009 1.00 94.00 194 LEU A N 1
ATOM 1577 C CA . LEU A 1 194 ? -0.749 9.610 10.522 1.00 94.00 194 LEU A CA 1
ATOM 1578 C C . LEU A 1 194 ? -0.180 10.978 10.881 1.00 94.00 194 LEU A C 1
ATOM 1580 O O . LEU A 1 194 ? -0.031 11.312 12.053 1.00 94.00 194 LEU A O 1
ATOM 1584 N N . ILE A 1 195 ? 0.092 11.777 9.859 1.00 93.62 195 ILE A N 1
ATOM 1585 C CA . ILE A 1 195 ? 0.675 13.106 9.988 1.00 93.62 195 ILE A CA 1
ATOM 1586 C C . ILE A 1 195 ? -0.351 14.121 9.508 1.00 93.62 195 ILE A C 1
ATOM 1588 O O . ILE A 1 195 ? -0.785 14.085 8.355 1.00 93.62 195 ILE A O 1
ATOM 1592 N N . GLY A 1 196 ? -0.751 15.023 10.395 1.00 92.69 196 GLY A N 1
ATOM 1593 C CA . GLY A 1 196 ? -1.498 16.220 10.054 1.00 92.69 196 GLY A CA 1
ATOM 1594 C C . GLY A 1 196 ? -0.562 17.409 9.931 1.00 92.69 196 GLY A C 1
ATOM 1595 O O . GLY A 1 196 ? 0.264 17.637 10.809 1.00 92.69 196 GLY A O 1
ATOM 1596 N N . THR A 1 197 ? -0.723 18.194 8.872 1.00 89.31 197 THR A N 1
ATOM 1597 C CA . THR A 1 197 ? 0.040 19.426 8.667 1.00 89.31 197 THR A CA 1
ATOM 1598 C C . THR A 1 197 ? -0.907 20.593 8.459 1.00 89.31 197 THR A C 1
ATOM 1600 O O . THR A 1 197 ? -1.853 20.503 7.667 1.00 89.31 197 THR A O 1
ATOM 1603 N N . LYS A 1 198 ? -0.648 21.700 9.152 1.00 85.62 198 LYS A N 1
ATOM 1604 C CA . LYS A 1 198 ? -1.320 22.979 8.932 1.00 85.62 198 LYS A CA 1
ATOM 1605 C C . LYS A 1 198 ? -0.301 24.109 8.994 1.00 85.62 198 LYS A C 1
ATOM 1607 O O . LYS A 1 198 ? 0.172 24.477 10.062 1.00 85.62 198 LYS A O 1
ATOM 1612 N N . ASN A 1 199 ? -0.069 24.735 7.848 1.00 80.88 199 ASN A N 1
ATOM 1613 C CA . ASN A 1 199 ? 0.604 26.026 7.759 1.00 80.88 199 ASN A CA 1
ATOM 1614 C C . ASN A 1 199 ? -0.283 27.036 7.001 1.00 80.88 199 ASN A C 1
ATOM 1616 O O . ASN A 1 199 ? -1.430 26.734 6.661 1.00 80.88 199 ASN A O 1
ATOM 1620 N N . GLU A 1 200 ? 0.221 28.250 6.769 1.00 74.38 200 GLU A N 1
ATOM 1621 C CA . GLU A 1 200 ? -0.535 29.327 6.107 1.00 74.38 200 GLU A CA 1
ATOM 1622 C C . GLU A 1 200 ? -1.017 28.963 4.691 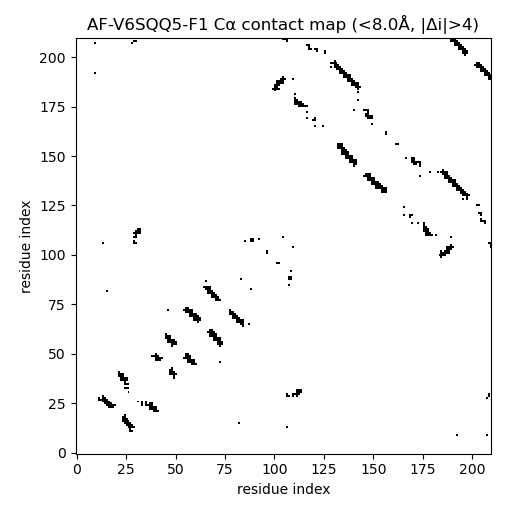1.00 74.38 200 GLU A C 1
ATOM 1624 O O . GLU A 1 200 ? -2.035 29.486 4.244 1.00 74.38 200 GLU A O 1
ATOM 1629 N N . MET A 1 201 ? -0.327 28.051 3.995 1.00 74.69 201 MET A N 1
ATOM 1630 C CA . MET A 1 201 ? -0.590 27.713 2.590 1.00 74.69 201 MET A CA 1
ATOM 1631 C C . MET A 1 201 ? -1.173 26.308 2.389 1.00 74.69 201 MET A C 1
ATOM 1633 O O . MET A 1 201 ? -1.824 26.051 1.380 1.00 74.69 201 MET A O 1
ATOM 1637 N N . ILE A 1 202 ? -0.930 25.382 3.317 1.00 77.38 202 ILE A N 1
ATOM 1638 C CA . ILE A 1 202 ? -1.201 23.954 3.153 1.00 77.38 202 ILE A CA 1
ATOM 1639 C C . ILE A 1 202 ? -1.905 23.423 4.396 1.00 77.38 202 ILE A C 1
ATOM 1641 O O . ILE A 1 202 ? -1.462 23.615 5.530 1.00 77.38 202 ILE A O 1
ATOM 1645 N N . ARG A 1 203 ? -2.990 22.686 4.156 1.00 86.12 203 ARG A N 1
ATOM 1646 C CA . ARG A 1 203 ? -3.599 21.786 5.134 1.00 86.12 203 ARG A CA 1
ATOM 1647 C C . ARG A 1 203 ? -3.671 20.402 4.524 1.00 86.12 203 ARG A C 1
ATOM 1649 O O . ARG A 1 203 ? -4.133 20.264 3.395 1.00 86.12 203 ARG A O 1
ATOM 1656 N N . GLY A 1 204 ? -3.245 19.395 5.269 1.00 90.31 204 GLY A N 1
ATOM 1657 C CA . GLY A 1 204 ? -3.272 18.025 4.784 1.00 90.31 204 GLY A CA 1
ATOM 1658 C C . GLY A 1 204 ? -3.195 17.016 5.910 1.00 90.31 204 GLY A C 1
ATOM 1659 O O . GLY A 1 204 ? -2.727 17.314 7.006 1.00 90.31 204 GLY A O 1
ATOM 1660 N N . VAL A 1 205 ? -3.670 15.814 5.615 1.00 91.38 205 VAL A N 1
ATOM 1661 C CA . VAL A 1 205 ? -3.438 14.625 6.428 1.00 91.38 205 VAL A CA 1
ATOM 1662 C C . VAL A 1 205 ? -2.845 13.576 5.508 1.00 91.38 205 VAL A C 1
ATOM 1664 O O . VAL A 1 205 ? -3.339 13.386 4.398 1.00 91.38 205 VAL A O 1
ATOM 1667 N N . ARG A 1 206 ? -1.793 12.908 5.966 1.00 90.50 206 ARG A N 1
ATOM 1668 C CA . ARG A 1 206 ? -1.160 11.792 5.272 1.00 90.50 206 ARG A CA 1
ATOM 1669 C C . ARG A 1 206 ? -1.061 10.618 6.226 1.00 90.50 206 ARG A C 1
ATOM 1671 O O . ARG A 1 206 ? -0.505 10.760 7.308 1.00 90.50 206 ARG A O 1
ATOM 1678 N N . ILE A 1 207 ? -1.567 9.468 5.805 1.00 90.69 207 ILE A N 1
ATOM 1679 C CA . ILE A 1 207 ? -1.273 8.183 6.429 1.00 90.69 207 ILE A CA 1
ATOM 1680 C C . ILE A 1 207 ? -0.161 7.492 5.638 1.00 90.69 207 ILE A C 1
ATOM 1682 O O . ILE A 1 207 ? -0.154 7.541 4.408 1.00 90.69 207 ILE A O 1
ATOM 1686 N N . ALA A 1 208 ? 0.782 6.880 6.336 1.00 88.12 208 ALA A N 1
ATOM 1687 C CA . ALA A 1 208 ? 1.822 6.045 5.760 1.00 88.12 208 ALA A CA 1
ATOM 1688 C C . ALA A 1 208 ? 1.878 4.711 6.494 1.00 88.12 208 ALA A C 1
ATOM 1690 O O . ALA A 1 208 ? 1.722 4.675 7.712 1.00 88.12 208 ALA A O 1
ATOM 1691 N N . PHE A 1 209 ? 2.122 3.639 5.748 1.00 86.88 209 PHE A N 1
ATOM 1692 C CA . PHE A 1 209 ? 2.169 2.268 6.252 1.00 86.88 209 PHE A CA 1
ATOM 1693 C C . PHE A 1 209 ? 3.574 1.693 6.073 1.00 86.88 209 PHE A C 1
ATOM 1695 O O . PHE A 1 209 ? 4.245 2.026 5.090 1.00 86.88 209 PHE A O 1
ATOM 1702 N N . PHE A 1 210 ? 4.019 0.841 6.999 1.00 75.19 210 PHE A N 1
ATOM 1703 C CA . PHE A 1 210 ? 5.374 0.275 6.998 1.00 75.19 210 PHE A CA 1
ATOM 1704 C C . PHE A 1 210 ? 5.402 -1.208 7.369 1.00 75.19 210 PHE A C 1
ATOM 1706 O O . PHE A 1 210 ? 4.651 -1.606 8.283 1.00 75.19 210 PHE A O 1
#